Protein AF-A0A349VRC6-F1 (afdb_monomer_lite)

Sequence (317 aa):
GPHLHVIPLGGWACGFLYAAMAGDLYWTLTYAGLMMTLLIICILLIVQNRSAYYESVLTTIGRGFGKMNRAEIPSTDAKSRKIRKSHLLGFRGGEAVLLQRQMTEQKRVVTVFFDRISLAMIAMAVVLGAFLQSMMHKGMYPFIMQILAMAVLCYTMIFTIPMGKFVEELDKPFIYLMPGKAFKKLFYASTAPVVKAFAEGLVCLTIVSLFARLHPAFVPCGAMFYASAALLFYACYLTSMRTLGVSNNRHTHMLLSFALLSAVFIFELSLGAYIGRRLYAVSPSLFPLDFLILAVFNIAVSVIFFHNARSILDYRA

Radius of gyration: 22.03 Å; chains: 1; bounding box: 71×39×61 Å

Foldseek 3Di:
DVVLCVDPLRNLLVQLLVCLVVVPPVSVVVSLVSLVVVLVVVLVVLLPFFDPQQVLLVVVVVVVVVVVVVPPDPCDDPPPPPPDDDPPPPDPDQLLVLLSVLVVVCVVPDVDSADPVLVVLLVVLLVLLQVLLVVVVVVDDLLVSLLVSLVVSLVVLLVVVLVDPLVVVLSDPVLLVTDDQLLSSLVSSLPNVLVSQLVSQLSSVVSSCVSNVHQPLLRNLSSLLRSLSNLLLSLLLLSLCRRPHPPDDSVSSSVSSCVSSSSLVSSLSSVLVSVLVVLVVVPVNRSSCSSNVSSVVSNVNSSSSSVSSSSSSDDDD

Secondary structure (DSSP, 8-state):
-GGGGGSTTHHHHHHHHHHHHHT-HHHHHHHHHHHHHHHHHHHHHHHH----HHHHHHHHHHHHHHHHTTS---------------------STTHHHHHHHHHHHHHH-SSS--HHHHHHHHHHHHHHHHHHHHHHTT--HHHHHHHHHHHHHHHHHHHTTTSHHHHHHTSHHHHHSSS-HHHHHHHHHHHHHHHHHHHHHHHHHHHHHHTT--TTHHHHHHHHHHHHHHHHHHHHHHHHHHH-TTS-HHHHHHHHHHHHHHHHHHHHHHHHHHHHHHHHH-GGGTTHHHHHHHHHHHHHHHHHHHHHGGGS----

pLDDT: mean 76.06, std 14.88, range [33.09, 94.75]

Structure (mmCIF, N/CA/C/O backbone):
data_AF-A0A349VRC6-F1
#
_entry.id   AF-A0A349VRC6-F1
#
loop_
_atom_site.group_PDB
_atom_site.id
_atom_site.type_symbol
_atom_site.label_atom_id
_atom_site.label_alt_id
_atom_site.label_comp_id
_atom_site.label_asym_id
_atom_site.label_entity_id
_atom_site.label_seq_id
_atom_site.pdbx_PDB_ins_code
_atom_site.Cartn_x
_atom_site.Cartn_y
_atom_site.Cartn_z
_atom_site.occupancy
_atom_site.B_iso_or_equiv
_atom_site.auth_seq_id
_atom_site.auth_comp_id
_atom_site.auth_asym_id
_atom_site.auth_atom_id
_atom_site.pdbx_PDB_model_num
ATOM 1 N N . GLY A 1 1 ? 22.544 14.549 -6.655 1.00 42.22 1 GLY A N 1
ATOM 2 C CA . GLY A 1 1 ? 23.584 15.376 -6.010 1.00 42.22 1 GLY A CA 1
ATOM 3 C C . GLY A 1 1 ? 23.971 14.758 -4.677 1.00 42.22 1 GLY A C 1
ATOM 4 O O . GLY A 1 1 ? 23.090 14.178 -4.049 1.00 42.22 1 GLY A O 1
ATOM 5 N N . PRO A 1 2 ? 25.237 14.866 -4.240 1.00 52.09 2 PRO A N 1
ATOM 6 C CA . PRO A 1 2 ? 25.774 14.157 -3.067 1.00 52.09 2 PRO A CA 1
ATOM 7 C C . PRO A 1 2 ? 25.088 14.503 -1.731 1.00 52.09 2 PRO A C 1
ATOM 9 O O . PRO A 1 2 ? 25.184 13.740 -0.777 1.00 52.09 2 PRO A O 1
ATOM 12 N N . HIS A 1 3 ? 24.321 15.596 -1.667 1.00 48.41 3 HIS A N 1
ATOM 13 C CA . HIS A 1 3 ? 23.571 16.001 -0.472 1.00 48.41 3 HIS A CA 1
ATOM 14 C C . HIS A 1 3 ? 22.228 15.276 -0.277 1.00 48.41 3 HIS A C 1
ATOM 16 O O . HIS A 1 3 ? 21.642 15.376 0.798 1.00 48.41 3 HIS A O 1
ATOM 22 N N . LEU A 1 4 ? 21.729 14.528 -1.275 1.00 56.59 4 LEU A N 1
ATOM 23 C CA . LEU A 1 4 ? 20.437 13.841 -1.140 1.00 56.59 4 LEU A CA 1
ATOM 24 C C . LEU A 1 4 ? 20.490 12.694 -0.124 1.00 56.59 4 LEU A C 1
ATOM 26 O O . LEU A 1 4 ? 19.481 12.430 0.512 1.00 56.59 4 LEU A O 1
ATOM 30 N N . HIS A 1 5 ? 21.643 12.044 0.069 1.00 58.25 5 HIS A N 1
ATOM 31 C CA . HIS A 1 5 ? 21.772 10.856 0.930 1.00 58.25 5 HIS A CA 1
ATOM 32 C C . HIS A 1 5 ? 21.630 11.155 2.433 1.00 58.25 5 HIS A C 1
ATOM 34 O O . HIS A 1 5 ? 21.480 10.230 3.227 1.00 58.25 5 HIS A O 1
ATOM 40 N N . VAL A 1 6 ? 21.671 12.432 2.827 1.00 60.72 6 VAL A N 1
ATOM 41 C CA . VAL A 1 6 ? 21.524 12.862 4.228 1.00 60.72 6 VAL A CA 1
ATOM 42 C C . VAL A 1 6 ? 20.048 12.965 4.631 1.00 60.72 6 VAL A C 1
ATOM 44 O O . VAL A 1 6 ? 19.720 12.850 5.809 1.00 60.72 6 VAL A O 1
ATOM 47 N N . ILE A 1 7 ? 19.138 13.136 3.664 1.00 69.31 7 ILE A N 1
ATOM 48 C CA . ILE A 1 7 ? 17.702 13.257 3.931 1.00 69.31 7 ILE A CA 1
ATOM 49 C C . ILE A 1 7 ? 17.136 11.861 4.254 1.00 69.31 7 ILE A C 1
ATOM 51 O O . ILE A 1 7 ? 17.223 10.966 3.405 1.00 69.31 7 ILE A O 1
ATOM 55 N N . PRO A 1 8 ? 16.539 11.642 5.443 1.00 67.75 8 PRO A N 1
ATOM 56 C CA . PRO A 1 8 ? 15.997 10.338 5.814 1.00 67.75 8 PRO A CA 1
ATOM 57 C C . PRO A 1 8 ? 14.857 9.915 4.876 1.00 67.75 8 PRO A C 1
ATOM 59 O O . PRO A 1 8 ? 14.158 10.752 4.302 1.00 67.75 8 PRO A O 1
ATOM 62 N N . LEU A 1 9 ? 14.674 8.597 4.732 1.00 70.44 9 LEU A N 1
ATOM 63 C CA . LEU A 1 9 ? 13.715 7.932 3.834 1.00 70.44 9 LEU A CA 1
ATOM 64 C C . LEU A 1 9 ? 13.969 8.178 2.340 1.00 70.44 9 LEU A C 1
ATOM 66 O O . LEU A 1 9 ? 14.400 7.264 1.647 1.00 70.44 9 LEU A O 1
ATOM 70 N N . GLY A 1 10 ? 13.739 9.389 1.830 1.00 73.25 10 GLY A N 1
ATOM 71 C CA . GLY A 1 10 ? 13.877 9.681 0.396 1.00 73.25 10 GLY A CA 1
ATOM 72 C C . GLY A 1 10 ? 15.326 9.602 -0.092 1.00 73.25 10 GLY A C 1
ATOM 73 O O . GLY A 1 10 ? 15.611 9.016 -1.135 1.00 73.25 10 GLY A O 1
ATOM 74 N N . GLY A 1 11 ? 16.260 10.138 0.693 1.00 77.31 11 GLY A N 1
ATOM 75 C CA . GLY A 1 11 ? 17.688 10.087 0.394 1.00 77.31 11 GLY A CA 1
ATOM 76 C C . GLY A 1 11 ? 18.272 8.686 0.467 1.00 77.31 11 GLY A C 1
ATOM 77 O O . GLY A 1 11 ? 19.067 8.300 -0.388 1.00 77.31 11 GLY A O 1
ATOM 78 N N . TRP A 1 12 ? 17.847 7.915 1.466 1.00 83.62 12 TRP A N 1
ATOM 79 C CA . TRP A 1 12 ? 18.283 6.532 1.656 1.00 83.62 12 TRP A CA 1
ATOM 80 C C . TRP A 1 12 ? 17.681 5.593 0.617 1.00 83.62 12 TRP A C 1
ATOM 82 O O . TRP A 1 12 ? 18.379 4.696 0.165 1.00 83.62 12 TRP A O 1
ATOM 92 N N . ALA A 1 13 ? 16.444 5.828 0.173 1.00 80.12 13 ALA A N 1
ATOM 93 C CA . ALA A 1 13 ? 15.847 5.114 -0.953 1.00 80.12 13 ALA A CA 1
ATOM 94 C C . ALA A 1 13 ? 16.625 5.355 -2.253 1.00 80.12 13 ALA A C 1
ATOM 96 O O . ALA A 1 13 ? 17.021 4.407 -2.928 1.00 80.12 13 ALA A O 1
ATOM 97 N N . CYS A 1 14 ? 16.930 6.617 -2.576 1.00 79.81 14 CYS A N 1
ATOM 98 C CA . CYS A 1 14 ? 17.768 6.949 -3.729 1.00 79.81 14 CYS A CA 1
ATOM 99 C C . CYS A 1 14 ? 19.178 6.344 -3.614 1.00 79.81 14 CYS A C 1
ATOM 101 O O . CYS A 1 14 ? 19.680 5.786 -4.589 1.00 79.81 14 CYS A O 1
ATOM 103 N N . GLY A 1 15 ? 19.796 6.418 -2.430 1.00 81.94 15 GLY A N 1
ATOM 104 C CA . GLY A 1 15 ? 21.107 5.826 -2.154 1.00 81.94 15 GLY A CA 1
ATOM 105 C C . GLY A 1 15 ? 21.105 4.301 -2.279 1.00 81.94 15 GLY A C 1
ATOM 106 O O . GLY A 1 15 ? 22.006 3.739 -2.896 1.00 81.94 15 GLY A O 1
ATOM 107 N N . PHE A 1 16 ? 20.056 3.639 -1.785 1.00 83.94 16 PHE A N 1
ATOM 108 C CA . PHE A 1 16 ? 19.840 2.201 -1.935 1.00 83.94 16 PHE A CA 1
ATOM 109 C C . PHE A 1 16 ? 19.733 1.810 -3.407 1.00 83.94 16 PHE A C 1
ATOM 111 O O . PHE A 1 16 ? 20.439 0.910 -3.849 1.00 83.94 16 PHE A O 1
ATOM 118 N N . LEU A 1 17 ? 18.895 2.504 -4.183 1.00 82.06 17 LEU A N 1
ATOM 119 C CA . LEU A 1 17 ? 18.735 2.222 -5.609 1.00 82.06 17 LEU A CA 1
ATOM 120 C C . LEU A 1 17 ? 20.039 2.445 -6.373 1.00 82.06 17 LEU A C 1
ATOM 122 O O . LEU A 1 17 ? 20.419 1.608 -7.187 1.00 82.06 17 LEU A O 1
ATOM 126 N N . TYR A 1 18 ? 20.752 3.534 -6.085 1.00 83.94 18 TYR A N 1
ATOM 127 C CA . TYR A 1 18 ? 22.030 3.829 -6.722 1.00 83.94 18 TYR A CA 1
ATOM 128 C C . TYR A 1 18 ? 23.092 2.771 -6.393 1.00 83.94 18 TYR A C 1
ATOM 130 O O . TYR A 1 18 ? 23.727 2.243 -7.304 1.00 83.94 18 TYR A O 1
ATOM 138 N N . ALA A 1 19 ? 23.241 2.402 -5.118 1.00 83.06 19 ALA A N 1
ATOM 139 C CA . ALA A 1 19 ? 24.161 1.352 -4.682 1.00 83.06 19 ALA A CA 1
ATOM 140 C C . ALA A 1 19 ? 23.806 -0.012 -5.295 1.00 83.06 19 ALA A C 1
ATOM 142 O O . ALA A 1 19 ? 24.677 -0.725 -5.798 1.00 83.06 19 ALA A O 1
ATOM 143 N N . ALA A 1 20 ? 22.513 -0.332 -5.347 1.00 81.25 20 ALA A N 1
ATOM 144 C CA . ALA A 1 20 ? 22.017 -1.561 -5.942 1.00 81.25 20 ALA A CA 1
ATOM 145 C C . ALA A 1 20 ? 22.240 -1.618 -7.461 1.00 81.25 20 ALA A C 1
ATOM 147 O O . ALA A 1 20 ? 22.494 -2.693 -8.009 1.00 81.25 20 ALA A O 1
ATOM 148 N N . MET A 1 21 ? 22.162 -0.475 -8.151 1.00 80.94 21 MET A N 1
ATOM 149 C CA . MET A 1 21 ? 22.493 -0.358 -9.573 1.00 80.94 21 MET A CA 1
ATOM 150 C C . MET A 1 21 ? 24.001 -0.432 -9.823 1.00 80.94 21 MET A C 1
ATOM 152 O O . MET A 1 21 ? 24.409 -1.042 -10.809 1.00 80.94 21 MET A O 1
ATOM 156 N N . ALA A 1 22 ? 24.813 0.137 -8.929 1.00 84.00 22 ALA A N 1
ATOM 157 C CA . ALA A 1 22 ? 26.272 0.061 -8.973 1.00 84.00 22 ALA A CA 1
ATOM 158 C C . ALA A 1 22 ? 26.813 -1.347 -8.653 1.00 84.00 22 ALA A C 1
ATOM 160 O O . ALA A 1 22 ? 27.974 -1.633 -8.930 1.00 84.00 22 ALA A O 1
ATOM 161 N N . GLY A 1 23 ? 25.981 -2.233 -8.093 1.00 80.50 23 GLY A N 1
ATOM 162 C CA . GLY A 1 23 ? 26.378 -3.585 -7.694 1.00 80.50 23 GLY A CA 1
ATOM 163 C C . GLY A 1 23 ? 27.173 -3.631 -6.387 1.00 80.50 23 GLY A C 1
ATOM 164 O O . GLY A 1 23 ? 27.698 -4.686 -6.036 1.00 80.50 23 GLY A O 1
ATOM 165 N N . ASP A 1 24 ? 27.241 -2.517 -5.656 1.00 85.62 24 ASP A N 1
ATOM 166 C CA . ASP A 1 24 ? 27.946 -2.442 -4.384 1.00 85.62 24 ASP A CA 1
ATOM 167 C C . ASP A 1 24 ? 27.062 -2.997 -3.261 1.00 85.62 24 ASP A C 1
ATOM 169 O O . ASP A 1 24 ? 26.098 -2.372 -2.800 1.00 85.62 24 ASP A O 1
ATOM 173 N N . LEU A 1 25 ? 27.386 -4.218 -2.837 1.00 81.31 25 LEU A N 1
ATOM 174 C CA . LEU A 1 25 ? 26.620 -4.944 -1.831 1.00 81.31 25 LEU A CA 1
ATOM 175 C C . LEU A 1 25 ? 26.731 -4.297 -0.444 1.00 81.31 25 LEU A C 1
ATOM 177 O O . LEU A 1 25 ? 25.765 -4.343 0.317 1.00 81.31 25 LEU A O 1
ATOM 181 N N . TYR A 1 26 ? 27.864 -3.660 -0.136 1.00 83.81 26 TYR A N 1
ATOM 182 C CA . TYR A 1 26 ? 28.088 -3.013 1.153 1.00 83.81 26 TYR A CA 1
ATOM 183 C C . TYR A 1 26 ? 27.139 -1.826 1.321 1.00 83.81 26 TYR A C 1
ATOM 185 O O . TYR A 1 26 ? 26.350 -1.793 2.267 1.00 83.81 26 TYR A O 1
ATOM 193 N N . TRP A 1 27 ? 27.129 -0.896 0.362 1.00 81.50 27 TRP A N 1
ATOM 194 C CA . TRP A 1 27 ? 26.246 0.274 0.430 1.00 81.50 27 TRP A CA 1
ATOM 195 C C . TRP A 1 27 ? 24.765 -0.084 0.282 1.00 81.50 27 TRP A C 1
ATOM 197 O O . TRP A 1 27 ? 23.908 0.529 0.916 1.00 81.50 27 TRP A O 1
ATOM 207 N N . THR A 1 28 ? 24.444 -1.118 -0.497 1.00 82.88 28 THR A N 1
ATOM 208 C CA . THR A 1 28 ? 23.061 -1.607 -0.607 1.00 82.88 28 THR A CA 1
ATOM 209 C C . THR A 1 28 ? 22.542 -2.090 0.751 1.00 82.88 28 THR A C 1
ATOM 211 O O . THR A 1 28 ? 21.432 -1.740 1.159 1.00 82.88 28 THR A O 1
ATOM 214 N N . LEU A 1 29 ? 23.353 -2.858 1.485 1.00 84.62 29 LEU A N 1
ATOM 215 C CA . LEU A 1 29 ? 22.960 -3.405 2.780 1.00 84.62 29 LEU A CA 1
ATOM 216 C C . LEU A 1 29 ? 22.882 -2.324 3.867 1.00 84.62 29 LEU A C 1
ATOM 218 O O . LEU A 1 29 ? 21.983 -2.372 4.705 1.00 84.62 29 LEU A O 1
ATOM 222 N N . THR A 1 30 ? 23.773 -1.328 3.842 1.00 85.62 30 THR A N 1
ATOM 223 C CA . THR A 1 30 ? 23.749 -0.232 4.824 1.00 85.62 30 THR A CA 1
ATOM 224 C C . THR A 1 30 ? 22.508 0.645 4.671 1.00 85.62 30 THR A C 1
ATOM 226 O O . THR A 1 30 ? 21.832 0.902 5.668 1.00 85.62 30 THR A O 1
ATOM 229 N N . TYR A 1 31 ? 22.137 1.046 3.449 1.00 85.00 31 TYR A N 1
ATOM 230 C CA . TYR A 1 31 ? 20.916 1.832 3.227 1.00 85.00 31 TYR A CA 1
ATOM 231 C C . TYR A 1 31 ? 19.640 1.034 3.525 1.00 85.00 31 TYR A C 1
ATOM 233 O O . TYR A 1 31 ? 18.703 1.582 4.110 1.00 85.00 31 TYR A O 1
ATOM 241 N N . ALA A 1 32 ? 19.610 -0.264 3.199 1.00 83.50 32 ALA A N 1
ATOM 242 C CA . ALA A 1 32 ? 18.505 -1.141 3.588 1.00 83.50 32 ALA A CA 1
ATOM 243 C C . ALA A 1 32 ? 18.385 -1.260 5.115 1.00 83.50 32 ALA A C 1
ATOM 245 O O . ALA A 1 32 ? 17.290 -1.130 5.663 1.00 83.50 32 ALA A O 1
ATOM 246 N N . GLY A 1 33 ? 19.513 -1.448 5.806 1.00 85.00 33 GLY A N 1
ATOM 247 C CA . GLY A 1 33 ? 19.583 -1.503 7.263 1.00 85.00 33 GLY A CA 1
ATOM 248 C C . GLY A 1 33 ? 19.096 -0.211 7.918 1.00 85.00 33 GLY A C 1
ATOM 249 O O . GLY A 1 33 ? 18.284 -0.273 8.833 1.00 85.00 33 GLY A O 1
ATOM 250 N N . LEU A 1 34 ? 19.514 0.954 7.414 1.00 85.69 34 LEU A N 1
ATOM 251 C CA . LEU A 1 34 ? 19.069 2.267 7.902 1.00 85.69 34 LEU A CA 1
ATOM 252 C C . LEU A 1 34 ? 17.559 2.487 7.730 1.00 85.69 34 LEU A C 1
ATOM 254 O O . LEU A 1 34 ? 16.895 2.988 8.637 1.00 85.69 34 LEU A O 1
ATOM 258 N N . MET A 1 35 ? 16.990 2.097 6.587 1.00 82.62 35 MET A N 1
ATOM 259 C CA . MET A 1 35 ? 15.541 2.192 6.389 1.00 82.62 35 MET A CA 1
ATOM 260 C C . MET A 1 35 ? 14.779 1.233 7.312 1.00 82.62 35 MET A C 1
ATOM 262 O O . MET A 1 35 ? 13.780 1.628 7.913 1.00 82.62 35 MET A O 1
ATOM 266 N N . MET A 1 36 ? 15.277 0.007 7.494 1.00 82.19 36 MET A N 1
ATOM 267 C CA . MET A 1 36 ? 14.681 -0.967 8.412 1.00 82.19 36 MET A CA 1
ATOM 268 C C . MET A 1 36 ? 14.757 -0.520 9.873 1.00 82.19 36 MET A C 1
ATOM 270 O O . MET A 1 36 ? 13.771 -0.647 10.598 1.00 82.19 36 MET A O 1
ATOM 274 N N . THR A 1 37 ? 15.886 0.031 10.324 1.00 83.94 37 THR A N 1
ATOM 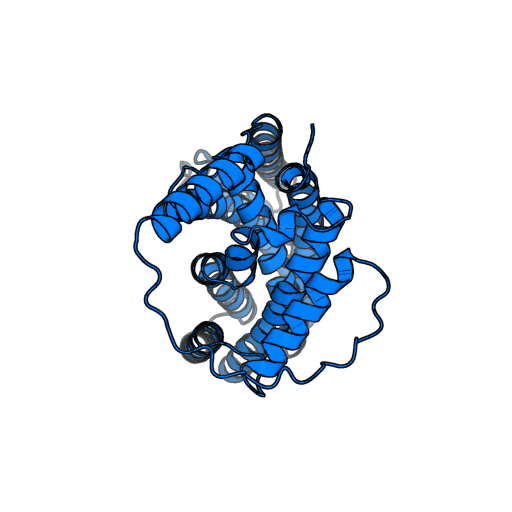275 C CA . THR A 1 37 ? 16.011 0.542 11.696 1.00 83.94 37 THR A CA 1
ATOM 276 C C . THR A 1 37 ? 15.069 1.713 11.934 1.00 83.94 37 THR A C 1
ATOM 278 O O . THR A 1 37 ? 14.409 1.742 12.969 1.00 83.94 37 THR A O 1
ATOM 281 N N . LEU A 1 38 ? 14.921 2.629 10.973 1.00 81.88 38 LEU A N 1
ATOM 282 C CA . LEU A 1 38 ? 13.966 3.732 11.078 1.00 81.88 38 LEU A CA 1
ATOM 283 C C . LEU A 1 38 ? 12.518 3.231 11.141 1.00 81.88 38 LEU A C 1
ATOM 285 O O . LEU A 1 38 ? 11.762 3.689 11.997 1.00 81.88 38 LEU A O 1
ATOM 289 N N . LEU A 1 39 ? 12.143 2.246 10.317 1.00 78.69 39 LEU A N 1
ATOM 290 C CA . LEU A 1 39 ? 10.826 1.604 10.399 1.00 78.69 39 LEU A CA 1
ATOM 291 C C . LEU A 1 39 ? 10.584 0.977 11.779 1.00 78.69 39 LEU A C 1
ATOM 293 O O . LEU A 1 39 ? 9.522 1.178 12.371 1.00 78.69 39 LEU A O 1
ATOM 297 N N . ILE A 1 40 ? 11.576 0.267 12.323 1.00 81.50 40 ILE A N 1
ATOM 298 C CA . ILE A 1 40 ? 11.498 -0.332 13.661 1.00 81.50 40 ILE A CA 1
ATOM 299 C C . ILE A 1 40 ? 11.349 0.755 14.732 1.00 81.50 40 ILE A C 1
ATOM 301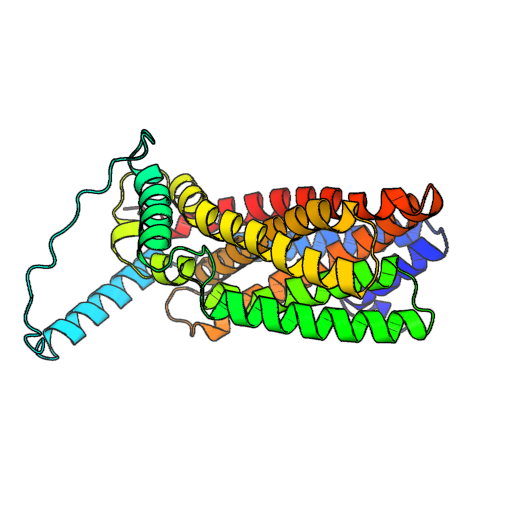 O O . ILE A 1 40 ? 10.494 0.624 15.605 1.00 81.50 40 ILE A O 1
ATOM 305 N N . ILE A 1 41 ? 12.116 1.846 14.657 1.00 81.38 41 ILE A N 1
ATOM 306 C CA . ILE A 1 41 ? 12.011 2.977 15.590 1.00 81.38 41 ILE A CA 1
ATOM 307 C C . ILE A 1 41 ? 10.608 3.590 15.534 1.00 81.38 41 ILE A C 1
ATOM 309 O O . ILE A 1 41 ? 9.998 3.794 16.583 1.00 81.38 41 ILE A O 1
ATOM 313 N N . CYS A 1 42 ? 10.051 3.823 14.340 1.00 72.94 42 CYS A N 1
ATOM 314 C CA . CYS A 1 42 ? 8.683 4.322 14.191 1.00 72.94 42 CYS A CA 1
ATOM 315 C C . CYS A 1 42 ? 7.663 3.389 14.858 1.00 72.94 42 CYS A C 1
ATOM 317 O O . CYS A 1 42 ? 6.799 3.856 15.602 1.00 72.94 42 CYS A O 1
ATOM 319 N N . ILE A 1 43 ? 7.783 2.074 14.649 1.00 72.75 43 ILE A N 1
ATOM 320 C CA . ILE A 1 43 ? 6.911 1.080 15.290 1.00 72.75 43 ILE A CA 1
ATOM 321 C C . ILE A 1 43 ? 7.083 1.112 16.816 1.00 72.75 43 ILE A C 1
ATOM 323 O O . ILE A 1 43 ? 6.090 1.116 17.541 1.00 72.75 43 ILE A O 1
ATOM 327 N N . LEU A 1 44 ? 8.312 1.179 17.329 1.00 74.75 44 LEU A N 1
ATOM 328 C CA . LEU A 1 44 ? 8.579 1.210 18.770 1.00 74.75 44 LEU A CA 1
ATOM 329 C C . LEU A 1 44 ? 8.016 2.469 19.443 1.00 74.75 44 LEU A C 1
ATOM 331 O O . LEU A 1 44 ? 7.372 2.356 20.487 1.00 74.75 44 LEU A O 1
ATOM 335 N N . LEU A 1 45 ? 8.190 3.645 18.833 1.00 69.88 45 LEU A N 1
ATOM 336 C CA . LEU A 1 45 ? 7.636 4.908 19.337 1.00 69.88 45 LEU A CA 1
ATOM 337 C C . LEU A 1 45 ? 6.106 4.856 19.430 1.00 69.88 45 LEU A C 1
ATOM 339 O O . LEU A 1 45 ? 5.513 5.323 20.401 1.00 69.88 45 LEU A O 1
ATOM 343 N N . ILE A 1 46 ? 5.463 4.228 18.447 1.00 66.88 46 ILE A N 1
ATOM 344 C CA . ILE A 1 46 ? 4.018 3.989 18.444 1.00 66.88 46 ILE A CA 1
ATOM 345 C C . ILE A 1 46 ? 3.605 3.038 19.571 1.00 66.88 46 ILE A C 1
ATOM 347 O O . ILE A 1 46 ? 2.605 3.277 20.244 1.00 66.88 46 ILE A O 1
ATOM 351 N N . VAL A 1 47 ? 4.344 1.943 19.770 1.00 66.88 47 VAL A N 1
ATOM 352 C CA . VAL A 1 47 ? 4.019 0.923 20.780 1.00 66.88 47 VAL A CA 1
ATOM 353 C C . VAL A 1 47 ? 4.098 1.492 22.194 1.00 66.88 47 VAL A C 1
ATOM 355 O O . VAL A 1 47 ? 3.245 1.169 23.031 1.00 66.88 47 VAL A O 1
ATOM 358 N N . GLN A 1 48 ? 5.096 2.340 22.452 1.00 66.50 48 GLN A N 1
ATOM 359 C CA . GLN A 1 48 ? 5.280 3.011 23.738 1.00 66.50 48 GLN A CA 1
ATOM 360 C C . GLN A 1 48 ? 4.154 4.007 24.032 1.00 66.50 48 GLN A C 1
ATOM 362 O O . GLN A 1 48 ? 3.765 4.165 25.190 1.00 66.50 48 GLN A O 1
ATOM 367 N N . ASN A 1 49 ? 3.567 4.617 22.999 1.00 64.06 49 ASN A N 1
ATOM 368 C CA . ASN A 1 49 ? 2.481 5.568 23.170 1.00 64.06 49 ASN A CA 1
ATOM 369 C C . ASN A 1 49 ? 1.144 4.841 23.424 1.00 64.06 49 ASN A C 1
ATOM 371 O O . ASN A 1 49 ? 0.589 4.139 22.568 1.00 64.06 49 ASN A O 1
ATOM 375 N N . ARG A 1 50 ? 0.618 4.979 24.643 1.00 58.34 50 ARG A N 1
ATOM 376 C CA . ARG A 1 50 ? -0.679 4.425 25.053 1.00 58.34 50 ARG A CA 1
ATOM 377 C C . ARG A 1 50 ? -1.653 5.567 25.309 1.00 58.34 50 ARG A C 1
ATOM 379 O O . ARG A 1 50 ? -1.763 6.026 26.440 1.00 58.34 50 ARG A O 1
ATOM 386 N N . SER A 1 51 ? -2.377 6.016 24.282 1.00 58.03 51 SER A N 1
ATOM 387 C CA . SER A 1 51 ? -3.528 6.887 24.535 1.00 58.03 51 SER A CA 1
ATOM 388 C C . SER A 1 51 ? -4.717 6.047 25.014 1.00 58.03 51 SER A C 1
ATOM 390 O O . SER A 1 51 ? -4.922 4.915 24.558 1.00 58.03 51 SER A O 1
ATOM 392 N N . ALA A 1 52 ? -5.507 6.595 25.938 1.00 57.94 52 ALA A N 1
ATOM 393 C CA . ALA A 1 52 ? -6.748 5.999 26.430 1.00 57.94 52 ALA A CA 1
ATOM 394 C C . ALA A 1 52 ? -7.877 6.159 25.390 1.00 57.94 52 ALA A C 1
ATOM 396 O O . ALA A 1 52 ? -8.895 6.807 25.637 1.00 57.94 52 ALA A O 1
ATOM 397 N N . TYR A 1 53 ? -7.673 5.589 24.197 1.00 61.41 53 TYR A N 1
ATOM 398 C CA . TYR A 1 53 ? -8.575 5.730 23.053 1.00 61.41 53 TYR A CA 1
ATOM 399 C C . TYR A 1 53 ? -10.007 5.302 23.403 1.00 61.41 53 TYR A C 1
ATOM 401 O O . TYR A 1 53 ? -10.942 6.067 23.188 1.00 61.41 53 TYR A O 1
ATOM 409 N N . TYR A 1 54 ? -10.169 4.136 24.031 1.00 60.72 54 TYR A N 1
ATOM 410 C CA . TYR A 1 54 ? -11.470 3.578 24.410 1.00 60.72 54 TYR A CA 1
ATOM 411 C C . TYR A 1 54 ? -12.318 4.540 25.266 1.00 60.72 54 TYR A C 1
ATOM 413 O O . TYR A 1 54 ? -13.459 4.847 24.919 1.00 60.72 54 TYR A O 1
ATOM 421 N N . GLU A 1 55 ? -11.736 5.093 26.332 1.00 62.47 55 GLU A N 1
ATOM 422 C CA . GLU A 1 55 ? -12.407 6.057 27.219 1.00 62.47 55 GLU A CA 1
ATOM 423 C C . GLU A 1 55 ? -12.757 7.360 26.493 1.00 62.47 55 GLU A C 1
ATOM 425 O O . GLU A 1 55 ? -13.833 7.941 26.670 1.00 62.47 55 GLU A O 1
ATOM 430 N N . SER A 1 56 ? -11.879 7.811 25.597 1.00 60.84 56 SER A N 1
ATOM 431 C CA . SER A 1 56 ? -12.163 8.988 24.777 1.00 60.84 56 SER A CA 1
ATOM 432 C C . SER A 1 56 ? -13.292 8.749 23.759 1.00 60.84 56 SER A C 1
ATOM 434 O O . SER A 1 56 ? -14.069 9.672 23.499 1.00 60.84 56 SER A O 1
ATOM 436 N N . VAL A 1 57 ? -13.463 7.519 23.246 1.00 62.38 57 VAL A N 1
ATOM 437 C CA . VAL A 1 57 ? -14.594 7.161 22.368 1.00 62.38 57 VAL A CA 1
ATOM 438 C C . VAL A 1 57 ? -15.882 7.206 23.180 1.00 62.38 57 VAL A C 1
ATOM 440 O O . VAL A 1 57 ? -16.821 7.904 22.802 1.00 62.38 57 VAL A O 1
ATOM 443 N N . LEU A 1 58 ? -15.925 6.513 24.321 1.00 64.69 58 LEU A N 1
ATOM 444 C CA . LEU A 1 58 ? -17.129 6.429 25.148 1.00 64.69 58 LEU A CA 1
ATOM 445 C C . LEU A 1 58 ? -17.582 7.794 25.669 1.00 64.69 58 LEU A C 1
ATOM 447 O O . LEU A 1 58 ? -18.772 8.099 25.628 1.00 64.69 58 LEU A O 1
ATOM 451 N N . THR A 1 59 ? -16.654 8.647 26.103 1.00 64.56 59 THR A N 1
ATOM 452 C CA . THR A 1 59 ? -16.987 10.009 26.552 1.00 64.56 59 THR A CA 1
ATOM 453 C C . THR A 1 59 ? -17.485 10.890 25.407 1.00 64.56 59 THR A C 1
ATOM 455 O O . THR A 1 59 ? -18.426 11.663 25.595 1.00 64.56 59 THR A O 1
ATOM 458 N N . THR A 1 60 ? -16.912 10.770 24.206 1.00 62.28 60 THR A N 1
ATOM 459 C CA . THR A 1 60 ? -17.365 11.516 23.018 1.00 62.28 60 THR A CA 1
ATOM 460 C C . THR A 1 60 ? -18.750 11.059 22.575 1.00 62.28 60 THR A C 1
ATOM 462 O O . THR A 1 60 ? -19.632 11.890 22.354 1.00 62.28 60 THR A O 1
ATOM 465 N N . ILE A 1 61 ? -18.972 9.746 22.532 1.00 60.53 61 ILE A N 1
ATOM 466 C CA . ILE A 1 61 ? -20.268 9.140 22.230 1.00 60.53 61 ILE A CA 1
ATOM 467 C C . ILE A 1 61 ? -21.306 9.546 23.285 1.00 60.53 61 ILE A C 1
ATOM 469 O O . ILE A 1 61 ? -22.382 10.018 22.925 1.00 60.53 61 ILE A O 1
ATOM 473 N N . GLY A 1 62 ? -20.983 9.446 24.578 1.00 61.22 62 GLY A N 1
ATOM 474 C CA . GLY A 1 62 ? -21.865 9.852 25.676 1.00 61.22 62 GLY A CA 1
ATOM 475 C C . GLY A 1 62 ? -22.251 11.334 25.610 1.00 61.22 62 GLY A C 1
ATOM 476 O O . GLY A 1 62 ? -23.422 11.681 25.768 1.00 61.22 62 GLY A O 1
ATOM 477 N N . ARG A 1 63 ? -21.301 12.219 25.276 1.00 60.78 63 ARG A N 1
ATOM 478 C CA . ARG A 1 63 ? -21.579 13.644 25.015 1.00 60.78 63 ARG A CA 1
ATOM 479 C C . ARG A 1 63 ? -22.440 13.849 23.766 1.00 60.78 63 ARG A C 1
ATOM 481 O O . ARG A 1 63 ? -23.289 14.737 23.766 1.00 60.78 63 ARG A O 1
ATOM 488 N N . GLY A 1 64 ? -22.240 13.048 22.719 1.00 58.94 64 GLY A N 1
ATOM 489 C CA . GLY A 1 64 ? -23.042 13.059 21.494 1.00 58.94 64 GLY A CA 1
ATOM 490 C C . GLY A 1 64 ? -24.500 12.680 21.750 1.00 58.94 64 GLY A C 1
ATOM 491 O O . GLY A 1 64 ? -25.393 13.443 21.391 1.00 58.94 64 GLY A O 1
ATOM 492 N N . PHE A 1 65 ? -24.747 11.579 22.466 1.00 58.12 65 PHE A N 1
ATOM 493 C CA . PHE A 1 65 ? -26.090 11.199 22.919 1.00 58.12 65 PHE A CA 1
ATOM 494 C C . PHE A 1 65 ? -26.708 12.259 23.836 1.00 58.12 65 PHE A C 1
ATOM 496 O O . PHE A 1 65 ? -27.879 12.585 23.683 1.00 58.12 65 PHE A O 1
ATOM 503 N N . GLY A 1 66 ? -25.928 12.871 24.733 1.00 57.31 66 GLY A N 1
ATOM 504 C CA . GLY A 1 66 ? -26.402 13.981 25.566 1.00 57.31 66 GLY A CA 1
ATOM 505 C C . GLY A 1 66 ? -26.834 15.215 24.761 1.00 57.31 66 GLY A C 1
ATOM 506 O O . GLY A 1 66 ? -27.786 15.891 25.142 1.00 57.31 66 GLY A O 1
ATOM 507 N N . LYS A 1 67 ? -26.177 15.496 23.627 1.00 57.38 67 LYS A N 1
ATOM 508 C CA . LYS A 1 67 ? -26.572 16.565 22.693 1.00 57.38 67 LYS A CA 1
ATOM 509 C C . LYS A 1 67 ? -27.774 16.172 21.832 1.00 57.38 67 LYS A C 1
ATOM 511 O O . LYS A 1 67 ? -28.637 17.011 21.616 1.00 57.38 67 LYS A O 1
ATOM 516 N N . MET A 1 68 ? -27.863 14.916 21.395 1.00 52.47 68 MET A N 1
ATOM 517 C CA . MET A 1 68 ? -28.972 14.396 20.579 1.00 52.47 68 MET A CA 1
ATOM 518 C C . MET A 1 68 ? -30.255 14.153 21.386 1.00 52.47 68 MET A C 1
ATOM 520 O O . MET A 1 68 ? -31.337 14.181 20.825 1.00 52.47 68 MET A O 1
ATOM 524 N N . ASN A 1 69 ? -30.145 13.958 22.702 1.00 54.44 69 ASN A N 1
ATOM 525 C CA . ASN A 1 69 ? -31.286 13.948 23.618 1.00 54.44 69 ASN A CA 1
ATOM 526 C C . ASN A 1 69 ? -31.731 15.369 24.014 1.00 54.44 69 ASN A C 1
ATOM 528 O O . ASN A 1 69 ? -32.845 15.539 24.495 1.00 54.44 69 ASN A O 1
ATOM 532 N N . ARG A 1 70 ? -30.863 16.384 23.854 1.00 50.47 70 ARG A N 1
ATOM 533 C CA . ARG A 1 70 ? -31.174 17.806 24.118 1.00 50.47 70 ARG A CA 1
ATOM 534 C C . ARG A 1 70 ? -31.672 18.558 22.886 1.00 50.47 70 ARG A C 1
ATOM 536 O O . ARG A 1 70 ? -32.428 19.508 23.034 1.00 50.47 70 ARG A O 1
ATOM 543 N N . ALA A 1 71 ? -31.234 18.164 21.695 1.00 53.00 71 ALA A N 1
ATOM 544 C CA . ALA A 1 71 ? -31.868 18.549 20.445 1.00 53.00 71 ALA A CA 1
ATOM 545 C C . ALA A 1 71 ? -33.053 17.602 20.252 1.00 53.00 71 ALA A C 1
ATOM 547 O O . ALA A 1 71 ? -32.840 16.441 19.922 1.00 53.00 71 ALA A O 1
ATOM 548 N N . GLU A 1 72 ? -34.267 18.064 20.554 1.00 48.34 72 GLU A N 1
ATOM 549 C CA . GLU A 1 72 ? -35.507 17.300 20.390 1.00 48.34 72 GLU A CA 1
ATOM 550 C C . GLU A 1 72 ? -35.465 16.452 19.117 1.00 48.34 72 GLU A C 1
ATOM 552 O O . GLU A 1 72 ? -35.229 16.963 18.022 1.00 48.34 72 GLU A O 1
ATOM 557 N N . ILE A 1 73 ? -35.653 15.142 19.275 1.00 51.25 73 ILE A N 1
ATOM 558 C CA . ILE A 1 73 ? -35.750 14.194 18.168 1.00 51.25 73 ILE A CA 1
ATOM 559 C C . ILE A 1 73 ? -36.907 14.683 17.288 1.00 51.25 73 ILE A C 1
ATOM 561 O O . ILE A 1 73 ? -38.053 14.596 17.737 1.00 51.25 73 ILE A O 1
ATOM 565 N N . PRO A 1 74 ? -36.679 15.172 16.052 1.00 40.25 74 PRO A N 1
ATOM 566 C CA . PRO A 1 74 ? -37.795 15.402 15.159 1.00 40.25 74 PRO A CA 1
ATOM 567 C C . PRO A 1 74 ? -38.366 14.017 14.878 1.00 40.25 74 PRO A C 1
ATOM 569 O O . PRO A 1 74 ? -37.664 13.141 14.360 1.00 40.25 74 PRO A O 1
ATOM 572 N N . SER A 1 75 ? -39.609 13.797 15.308 1.00 43.75 75 SER A N 1
ATOM 573 C CA . SER A 1 75 ? -40.365 12.562 15.128 1.00 43.75 75 SER A CA 1
ATOM 574 C C . SER A 1 75 ? -40.484 12.266 13.639 1.00 43.75 75 SER A C 1
ATOM 576 O O . SER A 1 75 ? -41.445 12.642 12.975 1.00 43.75 75 SER A O 1
ATOM 578 N N . THR A 1 76 ? -39.457 11.627 13.090 1.00 42.00 76 THR A N 1
ATOM 579 C CA . THR A 1 76 ? -39.472 11.150 11.720 1.00 42.00 76 THR A CA 1
ATOM 580 C C . THR A 1 76 ? -40.223 9.839 11.771 1.00 42.00 76 THR A C 1
ATOM 582 O O . THR A 1 76 ? -39.722 8.863 12.332 1.00 42.00 76 THR A O 1
ATOM 585 N N . ASP A 1 77 ? -41.444 9.864 11.243 1.00 37.25 77 ASP A N 1
ATOM 586 C CA . ASP A 1 77 ? -42.331 8.725 11.053 1.00 37.25 77 ASP A CA 1
ATOM 587 C C . ASP A 1 77 ? -41.555 7.425 10.841 1.00 37.25 77 ASP A C 1
ATOM 589 O O . ASP A 1 77 ? -40.989 7.158 9.773 1.00 37.25 77 ASP A O 1
ATOM 593 N N . ALA A 1 78 ? -41.559 6.587 11.876 1.00 41.56 78 ALA A N 1
ATOM 594 C CA . ALA A 1 78 ? -41.090 5.220 11.812 1.00 41.56 78 ALA A CA 1
ATOM 595 C C . ALA A 1 78 ? -42.086 4.404 10.977 1.00 41.56 78 ALA A C 1
ATOM 597 O O . ALA A 1 78 ? -42.823 3.563 11.491 1.00 41.56 78 ALA A O 1
ATOM 598 N N . LYS A 1 79 ? -42.116 4.634 9.656 1.00 36.44 79 LYS A N 1
ATOM 599 C CA . LYS A 1 79 ? -42.720 3.686 8.719 1.00 36.44 79 LYS A CA 1
ATOM 600 C C . LYS A 1 79 ? -42.043 2.348 8.974 1.00 36.44 79 LYS A C 1
ATOM 602 O O . LYS A 1 79 ? -40.831 2.224 8.782 1.00 36.44 79 LYS A O 1
ATOM 607 N N . SER A 1 80 ? -42.822 1.372 9.438 1.00 39.47 80 SER A N 1
ATOM 608 C CA . SER A 1 80 ? -42.366 0.026 9.767 1.00 39.47 80 SER A CA 1
ATOM 609 C C . SER A 1 80 ? -41.758 -0.621 8.522 1.00 39.47 80 SER A C 1
ATOM 611 O O . SER A 1 80 ? -42.406 -1.236 7.674 1.00 39.47 80 SER A O 1
ATOM 613 N N . ARG A 1 81 ? -40.454 -0.414 8.350 1.00 42.03 81 ARG A N 1
ATOM 614 C CA . ARG A 1 81 ? -39.712 -0.956 7.223 1.00 42.03 81 ARG A CA 1
ATOM 615 C C . ARG A 1 81 ? -39.665 -2.456 7.452 1.00 42.03 81 ARG A C 1
ATOM 617 O O . ARG A 1 81 ? -38.975 -2.904 8.360 1.00 42.03 81 ARG A O 1
ATOM 624 N N . LYS A 1 82 ? -40.434 -3.221 6.670 1.00 33.09 82 LYS A N 1
ATOM 625 C CA . LYS A 1 82 ? -40.479 -4.690 6.720 1.00 33.09 82 LYS A CA 1
ATOM 626 C C . LYS A 1 82 ? -39.043 -5.225 6.721 1.00 33.09 82 LYS A C 1
ATOM 628 O O . LYS A 1 82 ? -38.367 -5.233 5.691 1.00 33.09 82 LYS A O 1
ATOM 633 N N . ILE A 1 83 ? -38.557 -5.629 7.894 1.00 44.03 83 ILE A N 1
ATOM 634 C CA . ILE A 1 83 ? -37.208 -6.162 8.055 1.00 44.03 83 ILE A CA 1
ATOM 635 C C . ILE A 1 83 ? -37.238 -7.557 7.442 1.00 44.03 83 ILE A C 1
ATOM 637 O O . ILE A 1 83 ? -37.674 -8.524 8.063 1.00 44.03 83 ILE A O 1
ATOM 641 N N . ARG A 1 84 ? -36.815 -7.665 6.180 1.00 43.19 84 ARG A N 1
ATOM 642 C CA . ARG A 1 84 ? -36.644 -8.963 5.529 1.00 43.19 84 ARG A CA 1
ATOM 643 C C . ARG A 1 84 ? -35.552 -9.707 6.298 1.00 43.19 84 ARG A C 1
ATOM 645 O O . ARG A 1 84 ? -34.401 -9.260 6.309 1.00 43.19 84 ARG A O 1
ATOM 652 N N . LYS A 1 85 ? -35.920 -10.798 6.978 1.00 43.22 85 LYS A N 1
ATOM 653 C CA . LYS A 1 85 ? -34.976 -11.679 7.679 1.00 43.22 85 LYS A CA 1
ATOM 654 C C . LYS A 1 85 ? -33.944 -12.151 6.653 1.00 43.22 85 LYS A C 1
ATOM 656 O O . LYS A 1 85 ? -34.287 -12.859 5.711 1.00 43.22 85 LYS A O 1
ATOM 661 N N . SER A 1 86 ? -32.704 -11.681 6.767 1.00 44.16 86 SER A N 1
ATOM 662 C CA . SER A 1 86 ? -31.608 -12.214 5.962 1.00 44.16 86 SER A CA 1
ATOM 663 C C . SER A 1 86 ? -31.241 -13.575 6.528 1.00 44.16 86 SER A C 1
ATOM 665 O O . SER A 1 86 ? -31.035 -13.691 7.736 1.00 44.16 86 SER A O 1
ATOM 667 N N . HIS A 1 87 ? -31.162 -14.586 5.666 1.00 42.50 87 HIS A N 1
ATOM 668 C CA . HIS A 1 87 ? -30.654 -15.895 6.051 1.00 42.50 87 HIS A CA 1
ATOM 669 C C . HIS A 1 87 ? -29.261 -15.728 6.664 1.00 42.50 87 HIS A C 1
ATOM 671 O O . HIS A 1 87 ? -28.416 -15.029 6.094 1.00 42.50 87 HIS A O 1
ATOM 677 N N . LEU A 1 88 ? -29.039 -16.327 7.836 1.00 45.94 88 LEU A N 1
ATOM 678 C CA . LEU A 1 88 ? -27.714 -16.350 8.429 1.00 45.94 88 LEU A CA 1
ATOM 679 C C . LEU A 1 88 ? -26.805 -17.184 7.516 1.00 45.94 88 LEU A C 1
ATOM 681 O O . LEU A 1 88 ? -26.985 -18.394 7.412 1.00 45.94 88 LEU A O 1
ATOM 685 N N . LEU A 1 89 ? -25.874 -16.537 6.809 1.00 47.22 89 LEU A N 1
ATOM 686 C CA . LEU A 1 89 ? -24.743 -17.230 6.187 1.00 47.22 89 LEU A CA 1
ATOM 687 C C . LEU A 1 89 ? -23.986 -17.861 7.352 1.00 47.22 89 LEU A C 1
ATOM 689 O O . LEU A 1 89 ? -23.535 -17.112 8.206 1.00 47.22 89 LEU A O 1
ATOM 693 N N . GLY A 1 90 ? -23.959 -19.193 7.429 1.00 42.84 90 GLY A N 1
ATOM 694 C CA . GLY A 1 90 ? -23.625 -20.016 8.602 1.00 42.84 90 GLY A CA 1
ATOM 695 C C . GLY A 1 90 ? -22.228 -19.858 9.219 1.00 42.84 90 GLY A C 1
ATOM 696 O O . GLY A 1 90 ? -21.557 -20.852 9.484 1.00 42.84 90 GLY A O 1
ATOM 697 N N . PHE A 1 91 ? -21.786 -18.634 9.488 1.00 46.31 91 PHE A N 1
ATOM 698 C CA . PHE A 1 91 ? -20.592 -18.329 10.250 1.00 46.31 91 PHE A CA 1
ATOM 699 C C . PHE A 1 91 ? -20.881 -18.510 11.743 1.00 46.31 91 PHE A C 1
ATOM 701 O O . PHE A 1 91 ? -21.764 -17.878 12.322 1.00 46.31 91 PHE A O 1
ATOM 708 N N . ARG A 1 92 ? -20.134 -19.419 12.374 1.00 44.41 92 ARG A N 1
ATOM 709 C CA . ARG A 1 92 ? -20.241 -19.733 13.802 1.00 44.41 92 ARG A CA 1
ATOM 710 C C . ARG A 1 92 ? -19.335 -18.793 14.606 1.00 44.41 92 ARG A C 1
ATOM 712 O O . ARG A 1 92 ? -18.118 -18.865 14.479 1.00 44.41 92 ARG A O 1
ATOM 719 N N . GLY A 1 93 ? -19.926 -17.942 15.448 1.00 51.81 93 GLY A N 1
ATOM 720 C CA . GLY A 1 93 ? -19.218 -17.084 16.411 1.00 51.81 93 GLY A CA 1
ATOM 721 C C . GLY A 1 93 ? -19.707 -15.632 16.404 1.00 51.81 93 GLY A C 1
ATOM 722 O O . GLY A 1 93 ? -19.938 -15.065 15.340 1.00 51.81 93 GLY A O 1
ATOM 723 N N . GLY A 1 94 ? -19.849 -15.018 17.587 1.00 58.66 94 GLY A N 1
ATOM 724 C CA . GLY A 1 94 ? -20.402 -13.661 17.743 1.00 58.66 94 GLY A CA 1
ATOM 725 C C . GLY A 1 94 ? -19.665 -12.576 16.945 1.00 58.66 94 GLY A C 1
ATOM 726 O O . GLY A 1 94 ? -20.296 -11.649 16.456 1.00 58.66 94 GLY A O 1
ATOM 727 N N . GLU A 1 95 ? -18.357 -12.737 16.733 1.00 58.28 95 GLU A N 1
ATOM 728 C CA . GLU A 1 95 ? -17.492 -11.792 16.006 1.00 58.28 95 GLU A CA 1
ATOM 729 C C . GLU A 1 95 ? -17.675 -11.854 14.477 1.00 58.28 95 GLU A C 1
ATOM 731 O O . GLU A 1 95 ? -17.562 -10.838 13.792 1.00 58.28 95 GLU A O 1
ATOM 736 N N . ALA A 1 96 ? -18.011 -13.029 13.930 1.00 58.09 96 ALA A N 1
ATOM 737 C CA . ALA A 1 96 ? -18.229 -13.216 12.493 1.00 58.09 96 ALA A CA 1
ATOM 738 C C . ALA A 1 96 ? -19.546 -12.577 12.008 1.00 58.09 96 ALA A C 1
ATOM 740 O O . ALA A 1 96 ? -19.745 -12.368 10.809 1.00 58.09 96 ALA A O 1
ATOM 741 N N . VAL A 1 97 ? -20.420 -12.198 12.949 1.00 65.44 97 VAL A N 1
ATOM 742 C CA . VAL A 1 97 ? -21.647 -11.439 12.683 1.00 65.44 97 VAL A CA 1
ATOM 743 C C . VAL A 1 97 ? -21.331 -10.058 12.102 1.00 65.44 97 VAL A C 1
ATOM 745 O O . VAL A 1 97 ? -22.109 -9.580 11.279 1.00 65.44 97 VAL A O 1
ATOM 748 N N . LEU A 1 98 ? -20.194 -9.433 12.452 1.00 67.50 98 LEU A N 1
ATOM 749 C CA . LEU A 1 98 ? -19.768 -8.155 11.853 1.00 67.50 98 LEU A CA 1
ATOM 750 C C . LEU A 1 98 ? -19.541 -8.306 10.353 1.00 67.50 98 LEU A C 1
ATOM 752 O O . LEU A 1 98 ? -20.172 -7.615 9.557 1.00 67.50 98 LEU A O 1
ATOM 756 N N . LEU A 1 99 ? -18.717 -9.280 9.968 1.00 63.25 99 LEU A N 1
ATOM 757 C CA . LEU A 1 99 ? -18.433 -9.580 8.567 1.00 63.25 99 LEU A CA 1
ATOM 758 C C . LEU A 1 99 ? -19.719 -9.909 7.808 1.00 63.25 99 LEU A C 1
ATOM 760 O O . LEU A 1 99 ? -19.969 -9.400 6.715 1.00 63.25 99 LEU A O 1
ATOM 764 N N . GLN A 1 100 ? -20.577 -10.729 8.408 1.00 63.59 100 GLN A N 1
ATOM 765 C CA . GLN A 1 100 ? -21.830 -11.120 7.787 1.00 63.59 100 GLN A CA 1
ATOM 766 C C . GLN A 1 100 ? -22.784 -9.933 7.610 1.00 63.59 100 GLN A C 1
ATOM 768 O O . GLN A 1 100 ? -23.443 -9.808 6.571 1.00 63.59 100 GLN A O 1
ATOM 773 N N . ARG A 1 101 ? -22.850 -9.044 8.604 1.00 74.25 101 ARG A N 1
ATOM 774 C CA . ARG A 1 101 ? -23.616 -7.803 8.541 1.00 74.25 101 ARG A CA 1
ATOM 775 C C . ARG A 1 101 ? -23.078 -6.905 7.436 1.00 74.25 101 ARG A C 1
ATOM 777 O O . ARG A 1 101 ? -23.866 -6.513 6.583 1.00 74.25 101 ARG A O 1
ATOM 784 N N . GLN A 1 102 ? -21.772 -6.651 7.396 1.00 69.50 102 GLN A N 1
ATOM 785 C CA . GLN A 1 102 ? -21.130 -5.831 6.366 1.00 69.50 102 GLN A CA 1
ATOM 786 C C . GLN A 1 102 ? -21.410 -6.377 4.958 1.00 69.50 102 GLN A C 1
ATOM 788 O O . GLN A 1 102 ? -21.846 -5.631 4.082 1.00 69.50 102 GLN A O 1
ATOM 793 N N . MET A 1 103 ? -21.256 -7.688 4.740 1.00 66.75 103 MET A N 1
ATOM 794 C CA . MET A 1 103 ? -21.562 -8.319 3.450 1.00 66.75 103 MET A CA 1
ATOM 795 C C . MET A 1 103 ? -23.054 -8.235 3.093 1.00 66.75 103 MET A C 1
ATOM 797 O O . MET A 1 103 ? -23.412 -8.047 1.930 1.00 66.75 103 MET A O 1
ATOM 801 N N . THR A 1 104 ? -23.949 -8.359 4.076 1.00 65.69 104 THR A N 1
ATOM 802 C CA . THR A 1 104 ? -25.401 -8.258 3.855 1.00 65.69 104 THR A CA 1
ATOM 803 C C . THR A 1 104 ? -25.833 -6.816 3.580 1.00 65.69 104 THR A C 1
ATOM 805 O O . THR A 1 104 ? -26.685 -6.585 2.725 1.00 65.69 104 THR A O 1
ATOM 808 N N . GLU A 1 105 ? -25.245 -5.839 4.271 1.00 68.19 105 GLU A N 1
ATOM 809 C CA . GLU A 1 105 ? -25.467 -4.412 4.033 1.00 68.19 105 GLU A CA 1
ATOM 810 C C . GLU A 1 105 ? -24.947 -4.001 2.652 1.00 68.19 105 GLU A C 1
ATOM 812 O O . GLU A 1 105 ? -25.651 -3.299 1.930 1.00 68.19 105 GLU A O 1
ATOM 817 N N . GLN A 1 106 ? -23.787 -4.512 2.225 1.00 59.56 106 GLN A N 1
ATOM 818 C CA . GLN A 1 106 ? -23.289 -4.305 0.862 1.00 59.56 106 GLN A CA 1
ATOM 819 C C . GLN A 1 106 ? -24.262 -4.850 -0.194 1.00 59.56 106 GLN A C 1
ATOM 821 O O . GLN A 1 106 ? -24.593 -4.131 -1.133 1.00 59.56 106 GLN A O 1
ATOM 826 N N . LYS A 1 107 ? -24.817 -6.054 0.007 1.00 61.53 107 LYS A N 1
ATOM 827 C CA . LYS A 1 107 ? -25.832 -6.640 -0.893 1.00 61.53 107 LYS A CA 1
ATOM 828 C C . LYS A 1 107 ? -27.160 -5.873 -0.929 1.00 61.53 107 LYS A C 1
ATOM 830 O O . LYS A 1 107 ? -27.909 -6.007 -1.891 1.00 61.53 107 LYS A O 1
ATOM 835 N N . ARG A 1 108 ? -27.497 -5.120 0.126 1.00 59.44 108 ARG A N 1
ATOM 836 C CA . ARG A 1 108 ? -28.756 -4.354 0.220 1.00 59.44 108 ARG A CA 1
ATOM 837 C C . ARG A 1 108 ? -28.687 -2.984 -0.448 1.00 59.44 108 ARG A C 1
ATOM 839 O O . ARG A 1 108 ? -29.743 -2.422 -0.719 1.00 59.44 108 ARG A O 1
ATOM 846 N N . VAL A 1 109 ? -27.489 -2.441 -0.666 1.00 54.03 109 VAL A N 1
ATOM 847 C CA . VAL A 1 109 ? -27.318 -1.072 -1.166 1.00 54.03 109 VAL A CA 1
ATOM 848 C C . VAL A 1 109 ? -27.310 -1.016 -2.699 1.00 54.03 109 VAL A C 1
ATOM 850 O O . VAL A 1 109 ? -27.964 -0.123 -3.220 1.00 54.03 109 VAL A O 1
ATOM 853 N N . VAL A 1 110 ? -26.700 -1.969 -3.427 1.00 46.56 110 VAL A N 1
ATOM 854 C CA . VAL A 1 110 ? -26.812 -2.132 -4.902 1.00 46.56 110 VAL A CA 1
ATOM 855 C C . VAL A 1 110 ? -26.451 -3.584 -5.291 1.00 46.56 110 VAL A C 1
ATOM 857 O O . VAL A 1 110 ? -25.695 -4.245 -4.585 1.00 46.56 110 VAL A O 1
ATOM 860 N N . THR A 1 111 ? -26.940 -4.079 -6.434 1.00 46.56 111 THR A N 1
ATOM 861 C CA . THR A 1 111 ? -26.526 -5.339 -7.103 1.00 46.56 111 THR A CA 1
ATOM 862 C C . THR A 1 111 ? -25.042 -5.396 -7.506 1.00 46.56 111 THR A C 1
ATOM 864 O O . THR A 1 111 ? -24.553 -6.446 -7.916 1.00 46.56 111 THR A O 1
ATOM 867 N N . VAL A 1 112 ? -24.316 -4.286 -7.373 1.00 47.56 112 VAL A N 1
ATOM 868 C CA . VAL A 1 112 ? -22.916 -4.107 -7.752 1.00 47.56 112 VAL A CA 1
ATOM 869 C C . VAL A 1 112 ? -22.140 -3.758 -6.479 1.00 47.56 112 VAL A C 1
ATOM 871 O O . VAL A 1 112 ? -22.511 -2.831 -5.767 1.00 47.56 112 VAL A O 1
ATOM 874 N N . PHE A 1 113 ? -21.059 -4.482 -6.180 1.00 59.19 113 PHE A N 1
ATOM 875 C CA . PHE A 1 113 ? -20.204 -4.301 -4.988 1.00 59.19 113 PHE A CA 1
ATOM 876 C C . PHE A 1 113 ? -19.527 -2.906 -4.865 1.00 59.19 113 PHE A C 1
ATOM 878 O O . PHE A 1 113 ? -18.757 -2.669 -3.931 1.00 59.19 113 PHE A O 1
ATOM 885 N N . PHE A 1 114 ? -19.800 -1.979 -5.788 1.00 65.56 114 PHE A N 1
ATOM 886 C CA . PHE A 1 114 ? -19.106 -0.705 -5.968 1.00 65.56 114 PHE A CA 1
ATOM 887 C C . PHE A 1 114 ? -19.945 0.468 -5.429 1.00 65.56 114 PHE A C 1
ATOM 889 O O . PHE A 1 114 ? -21.129 0.597 -5.731 1.00 65.56 114 PHE A O 1
ATOM 896 N N . ASP A 1 115 ? -19.317 1.321 -4.617 1.00 74.56 115 ASP A N 1
ATOM 897 C CA . ASP A 1 115 ? -19.906 2.548 -4.057 1.00 74.56 115 ASP A CA 1
ATOM 898 C C . ASP A 1 115 ? -19.588 3.762 -4.956 1.00 74.56 115 ASP A C 1
ATOM 900 O O . ASP A 1 115 ? -18.812 3.651 -5.906 1.00 74.56 115 ASP A O 1
ATOM 904 N N . ARG A 1 116 ? -20.113 4.954 -4.644 1.00 80.31 116 ARG A N 1
ATOM 905 C CA . ARG A 1 116 ? -19.812 6.200 -5.383 1.00 80.31 116 ARG A CA 1
ATOM 906 C C . ARG A 1 116 ? -18.307 6.477 -5.470 1.00 80.31 116 ARG A C 1
ATOM 908 O O . ARG A 1 116 ? -17.808 6.855 -6.524 1.00 80.31 116 ARG A O 1
ATOM 915 N N . ILE A 1 117 ? -17.585 6.232 -4.374 1.00 82.12 117 ILE A N 1
ATOM 916 C CA . ILE A 1 117 ? -16.120 6.362 -4.306 1.00 82.12 117 ILE A CA 1
ATOM 917 C C . ILE A 1 117 ? -15.446 5.354 -5.246 1.00 82.12 117 ILE A C 1
ATOM 919 O O . ILE A 1 117 ? -14.521 5.700 -5.972 1.00 82.12 117 ILE A O 1
ATOM 923 N N . SER A 1 118 ? -15.952 4.123 -5.287 1.00 84.44 118 SER A N 1
ATOM 924 C CA . SER A 1 118 ? -15.453 3.064 -6.166 1.00 84.44 118 SER A CA 1
ATOM 925 C C . SER A 1 118 ? -15.635 3.418 -7.647 1.00 84.44 118 SER A C 1
ATOM 927 O O . SER A 1 118 ? -14.787 3.112 -8.478 1.00 84.44 118 SER A O 1
ATOM 929 N N . LEU A 1 119 ? -16.725 4.112 -7.976 1.00 87.25 119 LEU A N 1
ATOM 930 C CA . LEU A 1 119 ? -17.009 4.601 -9.325 1.00 87.25 119 LEU A CA 1
ATOM 931 C C . LEU A 1 119 ? -16.030 5.713 -9.740 1.00 87.25 119 LEU A C 1
ATOM 933 O O . LEU A 1 119 ? -15.528 5.703 -10.863 1.00 87.25 119 LEU A O 1
ATOM 937 N N . ALA A 1 120 ? -15.685 6.615 -8.814 1.00 87.75 120 ALA A N 1
ATOM 938 C CA . ALA A 1 120 ? -14.638 7.616 -9.027 1.00 87.75 120 ALA A CA 1
ATOM 939 C C . ALA A 1 120 ? -13.251 6.973 -9.227 1.00 87.75 120 ALA A C 1
ATOM 941 O O . ALA A 1 120 ? -12.494 7.411 -10.090 1.00 87.75 120 ALA A O 1
ATOM 942 N N . MET A 1 121 ? -12.942 5.899 -8.492 1.00 88.12 121 MET A N 1
ATOM 943 C CA . MET A 1 121 ? -11.705 5.128 -8.671 1.00 88.12 121 MET A CA 1
ATOM 944 C C . MET A 1 121 ? -11.615 4.481 -10.056 1.00 88.12 121 MET A C 1
ATOM 946 O O . MET A 1 121 ? -10.574 4.559 -10.703 1.00 88.12 121 MET A O 1
ATOM 950 N N . ILE A 1 122 ? -12.716 3.907 -10.548 1.00 90.69 122 ILE A N 1
ATOM 951 C CA . ILE A 1 122 ? -12.785 3.349 -11.905 1.00 90.69 122 ILE A CA 1
ATOM 952 C C . ILE A 1 122 ? -12.580 4.449 -12.954 1.00 90.69 122 ILE A C 1
ATOM 954 O O . ILE A 1 122 ? -11.799 4.266 -13.885 1.00 90.69 122 ILE A O 1
ATOM 958 N N . ALA A 1 123 ? -13.228 5.608 -12.796 1.00 91.50 123 ALA A N 1
ATOM 959 C CA . ALA A 1 123 ? -13.035 6.741 -13.700 1.00 91.50 123 ALA A CA 1
ATOM 960 C C . ALA A 1 123 ? -11.570 7.215 -13.715 1.00 91.50 123 ALA A C 1
ATOM 962 O O . ALA A 1 123 ? -10.996 7.428 -14.783 1.00 91.50 123 ALA A O 1
ATOM 963 N N . MET A 1 124 ? -10.933 7.298 -12.543 1.00 91.12 124 MET A N 1
ATOM 964 C CA . MET A 1 124 ? -9.508 7.615 -12.422 1.00 91.12 124 MET A CA 1
ATOM 965 C C . MET A 1 124 ? -8.626 6.560 -13.105 1.00 91.12 124 MET A C 1
ATOM 967 O O . MET A 1 124 ? -7.662 6.914 -13.779 1.00 91.12 124 MET A O 1
ATOM 971 N N . ALA A 1 125 ? -8.966 5.273 -12.993 1.00 92.75 125 ALA A N 1
ATOM 972 C CA . ALA A 1 125 ? -8.244 4.192 -13.663 1.00 92.75 125 ALA A CA 1
ATOM 973 C C . ALA A 1 125 ? -8.327 4.289 -15.197 1.00 92.75 125 ALA A C 1
ATOM 975 O O . ALA A 1 125 ? -7.339 4.011 -15.874 1.00 92.75 125 ALA A O 1
ATOM 976 N N . VAL A 1 126 ? -9.459 4.737 -15.753 1.00 94.19 126 VAL A N 1
ATOM 977 C CA . VAL A 1 126 ? -9.593 5.011 -17.197 1.00 94.19 126 VAL A CA 1
ATOM 978 C C . VAL A 1 126 ? -8.672 6.157 -17.623 1.00 94.19 126 VAL A C 1
ATOM 980 O O . VAL A 1 126 ? -7.923 6.011 -18.588 1.00 94.19 126 VAL A O 1
ATOM 983 N N . VAL A 1 127 ? -8.676 7.274 -16.884 1.00 94.50 127 VAL A N 1
ATOM 984 C CA . VAL A 1 127 ? -7.798 8.428 -17.161 1.00 94.50 127 VAL A CA 1
ATOM 985 C C . VAL A 1 127 ? -6.325 8.022 -17.079 1.00 94.50 127 VAL A C 1
ATOM 987 O O . VAL A 1 127 ? -5.537 8.343 -17.968 1.00 94.50 127 VAL A O 1
ATOM 990 N N . LEU A 1 128 ? -5.961 7.265 -16.044 1.00 93.81 128 LEU A N 1
ATOM 991 C CA . LEU A 1 128 ? -4.613 6.738 -15.857 1.00 93.81 128 LEU A CA 1
ATOM 992 C C . LEU A 1 128 ? -4.216 5.778 -16.986 1.00 93.81 128 LEU A C 1
ATOM 994 O O . LEU A 1 128 ? -3.106 5.874 -17.499 1.00 93.81 128 LEU A O 1
ATOM 9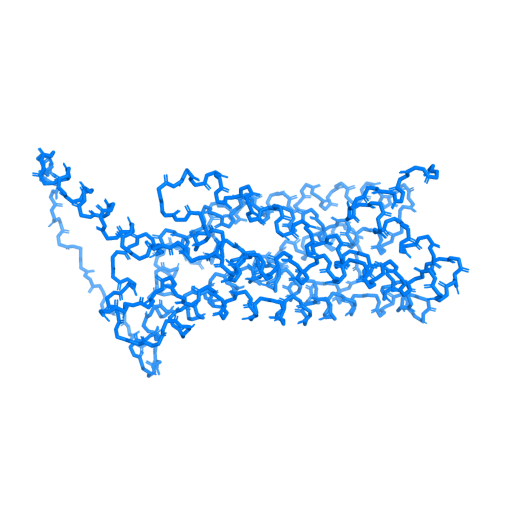98 N N . GLY A 1 129 ? -5.119 4.891 -17.408 1.00 92.81 129 GLY A N 1
ATOM 999 C CA . GLY A 1 129 ? -4.907 3.989 -18.539 1.00 92.81 129 GLY A CA 1
ATOM 1000 C C . GLY A 1 129 ? -4.619 4.747 -19.836 1.00 92.81 129 GLY A C 1
ATOM 1001 O O . GLY A 1 129 ? -3.619 4.467 -20.495 1.00 92.81 129 GLY A O 1
ATOM 1002 N N . ALA A 1 130 ? -5.429 5.759 -20.159 1.00 92.81 130 ALA A N 1
ATOM 1003 C CA . ALA A 1 130 ? -5.225 6.610 -21.332 1.00 92.81 130 ALA A CA 1
ATOM 1004 C C . ALA A 1 130 ? -3.900 7.395 -21.265 1.00 92.81 130 ALA A C 1
ATOM 1006 O O . ALA A 1 130 ? -3.170 7.492 -22.256 1.00 92.81 130 ALA A O 1
ATOM 1007 N N . PHE A 1 131 ? -3.541 7.911 -20.086 1.00 93.00 131 PHE A N 1
ATOM 1008 C CA . PHE A 1 131 ? -2.257 8.578 -19.870 1.00 93.00 131 PHE A CA 1
ATOM 1009 C C . PHE A 1 131 ? -1.071 7.625 -20.087 1.00 93.00 131 PHE A C 1
ATOM 1011 O O . PHE A 1 131 ? -0.124 7.960 -20.801 1.00 93.00 131 PHE A O 1
ATOM 1018 N N . LEU A 1 132 ? -1.132 6.414 -19.528 1.00 91.56 132 LEU A N 1
ATOM 1019 C CA . LEU A 1 132 ? -0.086 5.401 -19.689 1.00 91.56 132 LEU A CA 1
ATOM 1020 C C . LEU A 1 132 ? 0.030 4.911 -21.134 1.00 91.56 132 LEU A C 1
ATOM 1022 O O . LEU A 1 132 ? 1.142 4.694 -21.610 1.00 91.56 132 LEU A O 1
ATOM 1026 N N . GLN A 1 133 ? -1.085 4.808 -21.859 1.00 91.12 133 GLN A N 1
ATOM 1027 C CA . GLN A 1 133 ? -1.075 4.527 -23.293 1.00 91.12 133 GLN A CA 1
ATOM 1028 C C . GLN A 1 133 ? -0.314 5.615 -24.069 1.00 91.12 133 GLN A C 1
ATOM 1030 O O . GLN A 1 133 ? 0.535 5.300 -24.900 1.00 91.12 133 GLN A O 1
ATOM 1035 N N . SER A 1 134 ? -0.543 6.896 -23.763 1.00 89.81 134 SER A N 1
ATOM 1036 C CA . SER A 1 134 ? 0.218 8.003 -24.366 1.00 89.81 134 SER A CA 1
ATOM 1037 C C . SER A 1 134 ? 1.719 7.908 -24.056 1.00 89.81 134 SER A C 1
ATOM 1039 O O . SER A 1 134 ? 2.556 8.084 -24.942 1.00 89.81 134 SER A O 1
ATOM 1041 N N . MET A 1 135 ? 2.081 7.550 -22.819 1.00 88.75 135 MET A N 1
ATOM 1042 C CA . MET A 1 135 ? 3.480 7.332 -22.424 1.00 88.75 135 MET A CA 1
ATOM 1043 C C . MET A 1 135 ? 4.109 6.113 -23.114 1.00 88.75 135 MET A C 1
ATOM 1045 O O . MET A 1 135 ? 5.309 6.116 -23.387 1.00 88.75 135 MET A O 1
ATOM 1049 N N . MET A 1 136 ? 3.314 5.096 -23.452 1.00 86.75 136 MET A N 1
ATOM 1050 C CA . MET A 1 136 ? 3.771 3.952 -24.243 1.00 86.75 136 MET A CA 1
ATOM 1051 C C . MET A 1 136 ? 4.180 4.370 -25.648 1.00 86.75 136 MET A C 1
ATOM 1053 O O . MET A 1 136 ? 5.252 3.983 -26.106 1.00 86.75 136 MET A O 1
ATOM 1057 N N . HIS A 1 137 ? 3.389 5.223 -26.302 1.00 85.44 137 HIS A N 1
ATOM 1058 C CA . HIS A 1 137 ? 3.748 5.771 -27.611 1.00 85.44 137 HIS A CA 1
ATOM 1059 C C . HIS A 1 137 ? 5.042 6.599 -27.576 1.00 85.44 137 HIS A C 1
ATOM 1061 O O . HIS A 1 137 ? 5.730 6.698 -28.587 1.00 85.44 137 HIS A O 1
ATOM 1067 N N . LYS A 1 138 ? 5.414 7.139 -26.408 1.00 87.25 138 LYS A N 1
ATOM 1068 C CA . LYS A 1 138 ? 6.686 7.844 -26.173 1.00 87.25 138 LYS A CA 1
ATOM 1069 C C . LYS A 1 138 ? 7.860 6.916 -25.820 1.00 87.25 138 LYS A C 1
ATOM 1071 O O . LYS A 1 138 ? 8.932 7.407 -25.483 1.00 87.25 138 LYS A O 1
ATOM 1076 N N . GLY A 1 139 ? 7.675 5.596 -25.883 1.00 82.69 139 GLY A N 1
ATOM 1077 C CA . GLY A 1 139 ? 8.737 4.610 -25.664 1.00 82.69 139 GLY A CA 1
ATOM 1078 C C . GLY A 1 139 ? 9.021 4.280 -24.197 1.00 82.69 139 GLY A C 1
ATOM 1079 O O . GLY A 1 139 ? 10.086 3.748 -23.890 1.00 82.69 139 GLY A O 1
ATOM 1080 N N . MET A 1 140 ? 8.105 4.583 -23.269 1.00 85.38 140 MET A N 1
ATOM 1081 C CA . MET A 1 140 ? 8.292 4.209 -21.865 1.00 85.38 140 MET A CA 1
ATOM 1082 C C . MET A 1 140 ? 8.239 2.682 -21.689 1.00 85.38 140 MET A C 1
ATOM 1084 O O . MET A 1 140 ? 7.384 2.003 -22.257 1.00 85.38 140 MET A O 1
ATOM 1088 N N . TYR A 1 141 ? 9.142 2.132 -20.873 1.00 84.44 141 TYR A N 1
ATOM 1089 C CA . TYR A 1 141 ? 9.207 0.689 -20.641 1.00 84.44 141 TYR A CA 1
ATOM 1090 C C . TYR A 1 141 ? 7.972 0.164 -19.876 1.00 84.44 141 TYR A C 1
ATOM 1092 O O . TYR A 1 141 ? 7.541 0.800 -18.905 1.00 84.44 141 TYR A O 1
ATOM 1100 N N . PRO A 1 142 ? 7.443 -1.033 -20.216 1.00 83.06 142 PRO A N 1
ATOM 1101 C CA . PRO A 1 142 ? 6.250 -1.597 -19.573 1.00 83.06 142 PRO A CA 1
ATOM 1102 C C . PRO A 1 142 ? 6.362 -1.786 -18.054 1.00 83.06 142 PRO A C 1
ATOM 1104 O O . PRO A 1 142 ? 5.370 -1.640 -17.342 1.00 83.06 142 PRO A O 1
ATOM 1107 N N . PHE A 1 143 ? 7.554 -2.090 -17.529 1.00 82.75 143 PHE A N 1
ATOM 1108 C CA . PHE A 1 143 ? 7.749 -2.264 -16.084 1.00 82.75 143 PHE A CA 1
ATOM 1109 C C . PHE A 1 143 ? 7.555 -0.940 -15.321 1.00 82.75 143 PHE A C 1
ATOM 1111 O O . PHE A 1 143 ? 6.946 -0.921 -14.255 1.00 82.75 143 PHE A O 1
ATOM 1118 N N . ILE A 1 144 ? 7.986 0.186 -15.905 1.00 84.25 144 ILE A N 1
ATOM 1119 C CA . ILE A 1 144 ? 7.803 1.527 -15.328 1.00 84.25 144 ILE A CA 1
ATOM 1120 C C . ILE A 1 144 ? 6.313 1.873 -15.292 1.00 84.25 144 ILE A C 1
ATOM 1122 O O . ILE A 1 144 ? 5.834 2.418 -14.301 1.00 84.25 144 ILE A O 1
ATOM 1126 N N . MET A 1 145 ? 5.559 1.509 -16.337 1.00 87.81 145 MET A N 1
ATOM 1127 C CA . MET A 1 145 ? 4.104 1.702 -16.366 1.00 87.81 145 MET A CA 1
ATOM 1128 C C . MET A 1 145 ? 3.398 0.935 -15.256 1.00 87.81 145 MET A C 1
ATOM 1130 O O . MET A 1 145 ? 2.504 1.488 -14.627 1.00 87.81 145 MET A O 1
ATOM 1134 N N . GLN A 1 146 ? 3.795 -0.315 -15.006 1.00 88.56 146 GLN A N 1
ATOM 1135 C CA . GLN A 1 146 ? 3.206 -1.140 -13.948 1.00 88.56 146 GLN A CA 1
ATOM 1136 C C . GLN A 1 146 ? 3.461 -0.543 -12.560 1.00 88.56 146 GLN A C 1
ATOM 1138 O O . GLN A 1 146 ? 2.528 -0.428 -11.766 1.00 88.56 146 GLN A O 1
ATOM 1143 N N . ILE A 1 147 ? 4.698 -0.104 -12.293 1.00 87.38 147 ILE A N 1
ATOM 1144 C CA . ILE A 1 147 ? 5.062 0.563 -11.035 1.00 87.38 147 ILE A CA 1
ATOM 1145 C C . ILE A 1 147 ? 4.275 1.867 -10.878 1.00 87.38 147 ILE A C 1
ATOM 1147 O O . ILE A 1 147 ? 3.693 2.105 -9.824 1.00 87.38 147 ILE A O 1
ATOM 1151 N N . LEU A 1 148 ? 4.210 2.696 -11.925 1.00 88.81 148 LEU A N 1
ATOM 1152 C CA . LEU A 1 148 ? 3.499 3.973 -11.886 1.00 88.81 148 LEU A CA 1
ATOM 1153 C C . LEU A 1 148 ? 1.990 3.780 -11.694 1.00 88.81 148 LEU A C 1
ATOM 1155 O O . LEU A 1 148 ? 1.388 4.469 -10.872 1.00 88.81 148 LEU A O 1
ATOM 1159 N N . ALA A 1 149 ? 1.388 2.824 -12.409 1.00 90.44 149 ALA A N 1
ATOM 1160 C CA . ALA A 1 149 ? -0.019 2.475 -12.256 1.00 90.44 149 ALA A CA 1
ATOM 1161 C C . ALA A 1 149 ? -0.336 2.100 -10.804 1.00 90.44 149 ALA A C 1
ATOM 1163 O O . ALA A 1 149 ? -1.290 2.616 -10.220 1.00 90.44 149 ALA A O 1
ATOM 1164 N N . MET A 1 150 ? 0.505 1.252 -10.208 1.00 90.19 150 MET A N 1
ATOM 1165 C CA . MET A 1 150 ? 0.358 0.845 -8.816 1.00 90.19 150 MET A CA 1
ATOM 1166 C C . MET A 1 150 ? 0.576 1.972 -7.828 1.00 90.19 150 MET A C 1
ATOM 1168 O O . MET A 1 150 ? -0.226 2.130 -6.914 1.00 90.19 150 MET A O 1
ATOM 1172 N N . ALA A 1 151 ? 1.618 2.776 -8.018 1.00 88.31 151 ALA A N 1
ATOM 1173 C CA . ALA A 1 151 ? 1.911 3.899 -7.143 1.00 88.31 151 ALA A CA 1
ATOM 1174 C C . ALA A 1 151 ? 0.733 4.881 -7.094 1.00 88.31 151 ALA A C 1
ATOM 1176 O O . ALA A 1 151 ? 0.318 5.285 -6.010 1.00 88.31 151 ALA A O 1
ATOM 1177 N N . VAL A 1 152 ? 0.142 5.212 -8.248 1.00 89.44 152 VAL A N 1
ATOM 1178 C CA . VAL A 1 152 ? -1.025 6.104 -8.320 1.00 89.44 152 VAL A CA 1
ATOM 1179 C C . VAL A 1 152 ? -2.246 5.470 -7.651 1.00 89.44 152 VAL A C 1
ATOM 1181 O O . VAL A 1 152 ? -2.894 6.118 -6.829 1.00 89.44 152 VAL A O 1
ATOM 1184 N N . LEU A 1 153 ? -2.551 4.202 -7.943 1.00 89.69 153 LEU A N 1
ATOM 1185 C CA . LEU A 1 153 ? -3.695 3.512 -7.341 1.00 89.69 153 LEU A CA 1
ATOM 1186 C C . LEU A 1 153 ? -3.549 3.382 -5.815 1.00 89.69 153 LEU A C 1
ATOM 1188 O O . LEU A 1 153 ? -4.483 3.712 -5.084 1.00 89.69 153 LEU A O 1
ATOM 1192 N N . CYS A 1 154 ? -2.386 2.981 -5.304 1.00 88.62 154 CYS A N 1
ATOM 1193 C CA . CYS A 1 154 ? -2.132 2.930 -3.863 1.00 88.62 154 CYS A CA 1
ATOM 1194 C C . CYS A 1 154 ? -2.164 4.328 -3.230 1.00 88.62 154 CYS A C 1
ATOM 1196 O O . CYS A 1 154 ? -2.705 4.492 -2.141 1.00 88.62 154 CYS A O 1
ATOM 1198 N N . TYR A 1 155 ? -1.676 5.363 -3.918 1.00 85.56 155 TYR A N 1
ATOM 1199 C CA . TYR A 1 155 ? -1.736 6.733 -3.409 1.00 85.56 155 TYR A CA 1
ATOM 1200 C C . TYR A 1 155 ? -3.181 7.220 -3.217 1.00 85.56 155 TYR A C 1
ATOM 1202 O O . TYR A 1 155 ? -3.520 7.816 -2.194 1.00 85.56 155 TYR A O 1
ATOM 1210 N N . THR A 1 156 ? -4.081 6.901 -4.150 1.00 85.31 156 THR A N 1
ATOM 1211 C CA . THR A 1 156 ? -5.503 7.268 -4.017 1.00 85.31 156 THR A CA 1
ATOM 1212 C C . THR A 1 156 ? -6.205 6.603 -2.823 1.00 85.31 156 THR A C 1
ATOM 1214 O O . THR A 1 156 ? -7.212 7.128 -2.335 1.00 85.31 156 THR A O 1
ATOM 1217 N N . MET A 1 157 ? -5.662 5.507 -2.274 1.00 84.75 157 MET A N 1
ATOM 1218 C CA . MET A 1 157 ? -6.192 4.884 -1.053 1.00 84.75 157 MET A CA 1
ATOM 1219 C C . MET A 1 157 ? -6.158 5.817 0.156 1.00 84.75 157 MET A C 1
ATOM 1221 O O . MET A 1 157 ? -7.064 5.773 0.988 1.00 84.75 157 MET A O 1
ATOM 1225 N N . ILE A 1 158 ? -5.154 6.697 0.229 1.00 81.19 158 ILE A N 1
ATOM 1226 C CA . ILE A 1 158 ? -4.980 7.633 1.346 1.00 81.19 158 ILE A CA 1
ATOM 1227 C C . ILE A 1 158 ? -6.210 8.523 1.524 1.00 81.19 158 ILE A C 1
ATOM 1229 O O . ILE A 1 158 ? -6.589 8.842 2.649 1.00 81.19 158 ILE A O 1
ATOM 1233 N N . PHE A 1 159 ? -6.861 8.888 0.422 1.00 81.56 159 PHE A N 1
ATOM 1234 C CA . PHE A 1 159 ? -8.046 9.740 0.436 1.00 81.56 159 PHE A CA 1
ATOM 1235 C C . PHE A 1 159 ? -9.345 8.947 0.579 1.00 81.56 159 PHE A C 1
ATOM 1237 O O . PHE A 1 159 ? -10.306 9.429 1.177 1.00 81.56 159 PHE A O 1
ATOM 1244 N N . THR A 1 160 ? -9.394 7.733 0.036 1.00 81.94 160 THR A N 1
ATOM 1245 C CA . THR A 1 160 ? -10.634 6.952 -0.056 1.00 81.94 160 THR A CA 1
ATOM 1246 C C . THR A 1 160 ? -10.892 6.094 1.177 1.00 81.94 160 THR A C 1
ATOM 1248 O O . THR A 1 160 ? -12.037 6.000 1.621 1.00 81.94 160 THR A O 1
ATOM 1251 N N . ILE A 1 161 ? -9.854 5.507 1.779 1.00 82.25 161 ILE A N 1
ATOM 1252 C CA . ILE A 1 161 ? -10.007 4.602 2.923 1.00 82.25 161 ILE A CA 1
ATOM 1253 C C . ILE A 1 161 ? -10.561 5.301 4.170 1.00 82.25 161 ILE A C 1
ATOM 1255 O O . ILE A 1 161 ? -11.486 4.746 4.775 1.00 82.25 161 ILE A O 1
ATOM 1259 N N . PRO A 1 162 ? -10.086 6.499 4.565 1.00 76.44 162 PRO A N 1
ATOM 1260 C CA . PRO A 1 162 ? -10.639 7.192 5.718 1.00 76.44 162 PRO A CA 1
ATOM 1261 C C . PRO A 1 162 ? -12.134 7.433 5.572 1.00 76.44 162 PRO A C 1
ATOM 1263 O O . PRO A 1 162 ? -12.831 7.337 6.570 1.00 76.44 162 PRO A O 1
ATOM 1266 N N . MET A 1 163 ? -12.618 7.680 4.347 1.00 74.75 163 MET A N 1
ATOM 1267 C CA . MET A 1 163 ? -14.029 7.889 3.988 1.00 74.75 163 MET A CA 1
ATOM 1268 C C . MET A 1 163 ? -14.835 6.585 3.857 1.00 74.75 163 MET A C 1
ATOM 1270 O O . MET A 1 163 ? -16.013 6.614 3.514 1.00 74.75 163 MET A O 1
ATOM 1274 N N . GLY A 1 164 ? -14.208 5.431 4.083 1.00 74.56 164 GLY A N 1
ATOM 1275 C CA . GLY A 1 164 ? -14.836 4.129 3.929 1.00 74.56 164 GLY A CA 1
ATOM 1276 C C . GLY A 1 164 ? -15.704 3.723 5.121 1.00 74.56 164 GLY A C 1
ATOM 1277 O O . GLY A 1 164 ? -15.453 4.087 6.269 1.00 74.56 164 GLY A O 1
ATOM 1278 N N . LYS A 1 165 ? -16.671 2.841 4.844 1.00 71.81 165 LYS A N 1
ATOM 1279 C CA . LYS A 1 165 ? -17.624 2.284 5.826 1.00 71.81 165 LYS A CA 1
ATOM 1280 C C . LYS A 1 165 ? -16.968 1.633 7.046 1.00 71.81 165 LYS A C 1
ATOM 1282 O O . LYS A 1 165 ? -17.577 1.593 8.104 1.00 71.81 165 LYS A O 1
ATOM 1287 N N . PHE A 1 166 ? -15.743 1.124 6.906 1.00 74.56 166 PHE A N 1
ATOM 1288 C CA . PHE A 1 166 ? -14.994 0.534 8.017 1.00 74.56 166 PHE A CA 1
ATOM 1289 C C . PHE A 1 166 ? -14.690 1.556 9.117 1.00 74.56 166 PHE A C 1
ATOM 1291 O O . PHE A 1 166 ? -14.884 1.270 10.293 1.00 74.56 166 PHE A O 1
ATOM 1298 N N . VAL A 1 167 ? -14.261 2.762 8.736 1.00 74.75 167 VAL A N 1
ATOM 1299 C CA . VAL A 1 167 ? -13.974 3.837 9.694 1.00 74.75 167 VAL A CA 1
ATOM 1300 C C . VAL A 1 167 ? -15.265 4.311 10.357 1.00 74.75 167 VAL A C 1
ATOM 1302 O O . VAL A 1 167 ? -15.316 4.424 11.574 1.00 74.75 167 VAL A O 1
ATOM 1305 N N . GLU A 1 168 ? -16.343 4.460 9.583 1.00 73.19 168 GLU A N 1
ATOM 1306 C CA . GLU A 1 168 ? -17.672 4.787 10.124 1.00 73.19 168 GLU A CA 1
ATOM 1307 C C . GLU A 1 168 ? -18.224 3.712 11.075 1.00 73.19 168 GLU A C 1
ATOM 1309 O O . GLU A 1 168 ? -19.102 3.979 11.894 1.00 73.19 168 GLU A O 1
ATOM 1314 N N . GLU A 1 169 ? -17.770 2.465 10.949 1.00 73.88 169 GLU A N 1
ATOM 1315 C CA . GLU A 1 169 ? -18.181 1.376 11.831 1.00 73.88 169 GLU A CA 1
ATOM 1316 C C . GLU A 1 169 ? -17.418 1.382 13.159 1.00 73.88 169 GLU A C 1
ATOM 1318 O O . GLU A 1 169 ? -17.998 1.005 14.177 1.00 73.88 169 GLU A O 1
ATOM 1323 N N . LEU A 1 170 ? -16.178 1.886 13.175 1.00 73.06 170 LEU A N 1
ATOM 1324 C CA . LEU A 1 170 ? -15.411 2.123 14.404 1.00 73.06 170 LEU A CA 1
ATOM 1325 C C . LEU A 1 170 ? -16.016 3.236 15.272 1.00 73.06 170 LEU A C 1
ATOM 1327 O O . LEU A 1 170 ? -15.831 3.216 16.488 1.00 73.06 170 LEU A O 1
ATOM 1331 N N . ASP A 1 171 ? -16.782 4.153 14.680 1.00 70.25 171 ASP A N 1
ATOM 1332 C CA . ASP A 1 171 ? -17.504 5.200 15.414 1.00 70.25 171 ASP A CA 1
ATOM 1333 C C . ASP A 1 171 ? -18.783 4.671 16.097 1.00 70.25 171 ASP A C 1
ATOM 1335 O O . ASP A 1 171 ? -19.359 5.328 16.969 1.00 70.25 171 ASP A O 1
ATOM 1339 N N . LYS A 1 172 ? -19.265 3.474 15.727 1.00 71.94 172 LYS A N 1
ATOM 1340 C CA . LYS A 1 172 ? -20.525 2.928 16.255 1.00 71.94 172 LYS A CA 1
ATOM 1341 C C . LYS A 1 172 ? -20.306 2.245 17.614 1.00 71.94 172 LYS A C 1
ATOM 1343 O O . LYS A 1 172 ? -19.499 1.322 17.699 1.00 71.94 172 LYS A O 1
ATOM 1348 N N . PRO A 1 173 ? -21.120 2.543 18.651 1.00 66.75 173 PRO A N 1
ATOM 1349 C CA . PRO A 1 173 ? -20.949 1.963 19.993 1.00 66.75 173 PRO A CA 1
ATOM 1350 C C . PRO A 1 173 ? -20.998 0.425 20.024 1.00 66.75 173 PRO A C 1
ATOM 1352 O O . PRO A 1 173 ? -20.347 -0.224 20.838 1.00 66.75 173 PRO A O 1
ATOM 1355 N N . PHE A 1 174 ? -21.767 -0.177 19.114 1.00 70.69 174 PHE A N 1
ATOM 1356 C CA . PHE A 1 174 ? -22.008 -1.619 19.072 1.00 70.69 174 PHE A CA 1
ATOM 1357 C C . PHE A 1 174 ? -20.735 -2.461 18.871 1.00 70.69 174 PHE A C 1
ATOM 1359 O O . PHE A 1 174 ? -20.657 -3.568 19.403 1.00 70.69 174 PHE A O 1
ATOM 1366 N N . ILE A 1 175 ? -19.730 -1.960 18.138 1.00 70.19 175 ILE A N 1
ATOM 1367 C CA . ILE A 1 175 ? -18.512 -2.738 17.852 1.00 70.19 175 ILE A CA 1
ATOM 1368 C C . ILE A 1 175 ? -17.684 -2.996 19.122 1.00 70.19 175 ILE A C 1
ATOM 1370 O O . ILE A 1 175 ? -17.079 -4.062 19.280 1.00 70.19 175 ILE A O 1
ATOM 1374 N N . TYR A 1 176 ? -17.729 -2.056 20.070 1.00 71.50 176 TYR A N 1
ATOM 1375 C CA . TYR A 1 176 ? -17.055 -2.159 21.361 1.00 71.50 176 TYR A CA 1
ATOM 1376 C C . TYR A 1 176 ? -17.765 -3.157 22.285 1.00 71.50 176 TYR A C 1
ATOM 1378 O O . TYR A 1 176 ? -17.104 -3.965 22.934 1.00 71.50 176 TYR A O 1
ATOM 1386 N N . LEU A 1 177 ? -19.102 -3.179 22.259 1.00 70.69 177 LEU A N 1
ATOM 1387 C CA . LEU A 1 177 ? -19.941 -4.015 23.130 1.00 70.69 177 LEU A CA 1
ATOM 1388 C C . LEU A 1 177 ? -20.047 -5.488 22.700 1.00 70.69 177 LEU A C 1
ATOM 1390 O O . LEU A 1 177 ? -20.506 -6.325 23.474 1.00 70.69 177 LEU A O 1
ATOM 1394 N N . MET A 1 178 ? -19.654 -5.831 21.472 1.00 70.00 178 MET A N 1
ATOM 1395 C CA . MET A 1 178 ? -19.743 -7.208 20.982 1.00 70.00 178 MET A CA 1
ATOM 1396 C C . MET A 1 178 ? -18.865 -8.166 21.820 1.00 70.00 178 MET A C 1
ATOM 1398 O O . MET A 1 178 ? -17.713 -7.838 22.092 1.00 70.00 178 MET A O 1
ATOM 1402 N N . PRO A 1 179 ? -19.325 -9.367 22.212 1.00 66.00 179 PRO A N 1
ATOM 1403 C CA . PRO A 1 179 ? -18.482 -10.319 22.938 1.00 66.00 179 PRO A CA 1
ATOM 1404 C C . PRO A 1 179 ? -17.398 -10.911 22.021 1.00 66.00 179 PRO A C 1
ATOM 1406 O O . PRO A 1 179 ? 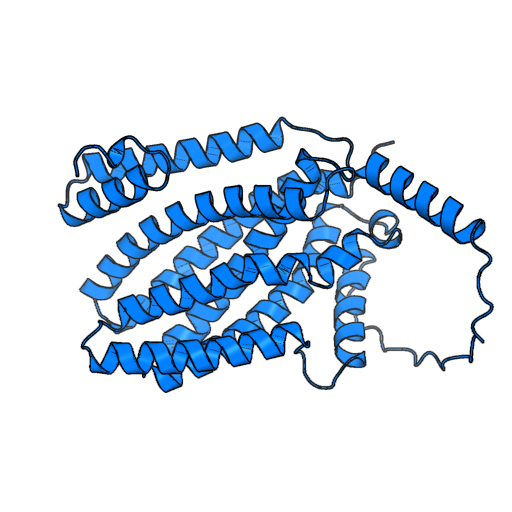-17.705 -11.381 20.925 1.00 66.00 179 PRO A O 1
ATOM 1409 N N . GLY A 1 180 ? -16.130 -10.889 22.456 1.00 70.62 180 GLY A N 1
ATOM 1410 C CA . GLY A 1 180 ? -15.014 -11.428 21.669 1.00 70.62 180 GLY A CA 1
ATOM 1411 C C . GLY A 1 180 ? -13.637 -10.809 21.945 1.00 70.62 180 GLY A C 1
ATOM 1412 O O . GLY A 1 180 ? -13.537 -9.761 22.580 1.00 70.62 180 GLY A O 1
ATOM 1413 N N . LYS A 1 181 ? -12.569 -11.431 21.428 1.00 76.81 181 LYS A N 1
ATOM 1414 C CA . LYS A 1 181 ? -11.194 -10.899 21.474 1.00 76.81 181 LYS A CA 1
ATOM 1415 C C . LYS A 1 181 ? -11.064 -9.715 20.507 1.00 76.81 181 LYS A C 1
ATOM 1417 O O . LYS A 1 181 ? -11.370 -9.853 19.323 1.00 76.81 181 LYS A O 1
ATOM 1422 N N . ALA A 1 182 ? -10.510 -8.591 20.968 1.00 74.56 182 ALA A N 1
ATOM 1423 C CA . ALA A 1 182 ? -10.340 -7.366 20.176 1.00 74.56 182 ALA A CA 1
ATOM 1424 C C . ALA A 1 182 ? -9.681 -7.585 18.803 1.00 74.56 182 ALA A C 1
ATOM 1426 O O . ALA A 1 182 ? -10.172 -7.100 17.786 1.00 74.56 182 ALA A O 1
ATOM 1427 N N . PHE A 1 183 ? -8.608 -8.380 18.753 1.00 72.88 183 PHE A N 1
ATOM 1428 C CA . PHE A 1 183 ? -7.905 -8.684 17.503 1.00 72.88 183 PHE A CA 1
ATOM 1429 C C . PHE A 1 183 ? -8.799 -9.387 16.471 1.00 72.88 183 PHE A C 1
ATOM 1431 O O . PHE A 1 183 ? -8.742 -9.072 15.286 1.00 72.88 183 PHE A O 1
ATOM 1438 N N . LYS A 1 184 ? -9.658 -10.316 16.907 1.00 75.00 184 LYS A N 1
ATOM 1439 C CA . LYS A 1 184 ? -10.546 -11.036 15.990 1.00 75.00 184 LYS A CA 1
ATOM 1440 C C . LYS A 1 184 ? -11.660 -10.135 15.465 1.00 75.00 184 LYS A C 1
ATOM 1442 O O . LYS A 1 184 ? -11.950 -10.184 14.275 1.00 75.00 184 LYS A O 1
ATOM 1447 N N . LYS A 1 185 ? -12.226 -9.263 16.309 1.00 77.19 185 LYS A N 1
ATOM 1448 C CA . LYS A 1 185 ? -13.194 -8.240 15.871 1.00 77.19 185 LYS A CA 1
ATOM 1449 C C . LYS A 1 185 ? -12.603 -7.349 14.778 1.00 77.19 185 LYS A C 1
ATOM 1451 O O . LYS A 1 185 ? -13.231 -7.154 13.745 1.00 77.19 185 LYS A O 1
ATOM 1456 N N . LEU A 1 186 ? -11.377 -6.867 14.996 1.00 76.50 186 LEU A N 1
ATOM 1457 C CA . LEU A 1 186 ? -10.639 -6.044 14.036 1.00 76.50 186 LEU A CA 1
ATOM 1458 C C . LEU A 1 186 ? -10.402 -6.773 12.717 1.00 76.50 186 LEU A C 1
ATOM 1460 O O . LEU A 1 186 ? -10.666 -6.210 11.660 1.00 76.50 186 LEU A O 1
ATOM 1464 N N . PHE A 1 187 ? -9.960 -8.028 12.787 1.00 78.50 187 PHE A N 1
ATOM 1465 C CA . PHE A 1 187 ? -9.720 -8.858 11.612 1.00 78.50 187 PHE A CA 1
ATOM 1466 C C . PHE A 1 187 ? -10.999 -9.098 10.795 1.00 78.50 187 PHE A C 1
ATOM 1468 O O . PHE A 1 187 ? -11.010 -8.903 9.581 1.00 78.50 187 PHE A O 1
ATOM 1475 N N . TYR A 1 188 ? -12.109 -9.469 11.442 1.00 75.25 188 TYR A N 1
ATOM 1476 C CA . TYR A 1 188 ? -13.378 -9.679 10.740 1.00 75.25 188 TYR A CA 1
ATOM 1477 C C . TYR A 1 188 ? -13.944 -8.382 10.160 1.00 75.25 188 TYR A C 1
ATOM 1479 O O . TYR A 1 188 ? -14.441 -8.394 9.035 1.00 75.25 188 TYR A O 1
ATOM 1487 N N . ALA A 1 189 ? -13.821 -7.269 10.885 1.00 76.56 189 ALA A N 1
ATOM 1488 C CA . ALA A 1 189 ? -14.271 -5.966 10.413 1.00 76.56 189 ALA A CA 1
ATOM 1489 C C . ALA A 1 189 ? -13.433 -5.450 9.228 1.00 76.56 189 ALA A C 1
ATOM 1491 O O . ALA A 1 189 ? -13.988 -4.801 8.342 1.00 76.56 189 ALA A O 1
ATOM 1492 N N . SER A 1 190 ? -12.128 -5.751 9.175 1.00 79.94 190 SER A N 1
ATOM 1493 C CA . SER A 1 190 ? -11.241 -5.359 8.068 1.00 79.94 190 SER A CA 1
ATOM 1494 C C . SER A 1 190 ? -11.291 -6.316 6.870 1.00 79.94 190 SER A C 1
ATOM 1496 O O . SER A 1 190 ? -10.916 -5.937 5.764 1.00 79.94 190 SER A O 1
ATOM 1498 N N . THR A 1 191 ? -11.821 -7.530 7.028 1.00 81.12 191 THR A N 1
ATOM 1499 C CA . THR A 1 191 ? -11.904 -8.503 5.926 1.00 81.12 191 THR A CA 1
ATOM 1500 C C . THR A 1 191 ? -12.839 -8.029 4.807 1.00 81.12 191 THR A C 1
ATOM 1502 O O . THR A 1 191 ? -12.473 -8.079 3.635 1.00 81.12 191 THR A O 1
ATOM 1505 N N . ALA A 1 192 ? -14.038 -7.533 5.134 1.00 82.00 192 ALA A N 1
ATOM 1506 C CA . ALA A 1 192 ? -14.986 -7.051 4.126 1.00 82.00 192 ALA A CA 1
ATOM 1507 C C . ALA A 1 192 ? -14.443 -5.889 3.262 1.00 82.00 192 ALA A C 1
ATOM 1509 O O . ALA A 1 192 ? -14.559 -5.967 2.034 1.00 82.00 192 ALA A O 1
ATOM 1510 N N . PRO A 1 193 ? -13.837 -4.825 3.829 1.00 83.25 193 PRO A N 1
ATOM 1511 C CA . PRO A 1 193 ? -13.247 -3.766 3.017 1.00 83.25 193 PRO A CA 1
ATOM 1512 C C . PRO A 1 193 ? -12.018 -4.228 2.223 1.00 83.25 193 PRO A C 1
ATOM 1514 O O . PRO A 1 193 ? -11.832 -3.754 1.108 1.00 83.25 193 PRO A O 1
ATOM 1517 N N . VAL A 1 194 ? -11.222 -5.183 2.719 1.00 87.25 194 VAL A N 1
ATOM 1518 C CA . VAL A 1 194 ? -10.082 -5.739 1.963 1.00 87.25 194 VAL A CA 1
ATOM 1519 C C . VAL A 1 194 ? -10.549 -6.568 0.764 1.00 87.25 194 VAL A C 1
ATOM 1521 O O . VAL A 1 194 ? -10.011 -6.420 -0.330 1.00 87.25 194 VAL A O 1
ATOM 1524 N N . VAL A 1 195 ? -11.597 -7.383 0.922 1.00 87.31 195 VAL A N 1
ATOM 1525 C CA . VAL A 1 195 ? -12.214 -8.114 -0.202 1.00 87.31 195 VAL A CA 1
ATOM 1526 C C . VAL A 1 195 ? -12.788 -7.141 -1.233 1.00 87.31 195 VAL A C 1
ATOM 1528 O O . VAL A 1 195 ? -12.637 -7.349 -2.438 1.00 87.31 195 VAL A O 1
ATOM 1531 N N . LYS A 1 196 ? -13.407 -6.048 -0.773 1.00 86.31 196 LYS A N 1
ATOM 1532 C CA . LYS A 1 196 ? -13.868 -4.975 -1.657 1.00 86.31 196 LYS A CA 1
ATOM 1533 C C . LYS A 1 196 ? -12.694 -4.335 -2.412 1.00 86.31 196 LYS A C 1
ATOM 1535 O O . LYS A 1 196 ? -12.780 -4.206 -3.629 1.00 86.31 196 LYS A O 1
ATOM 1540 N N . ALA A 1 197 ? -11.600 -4.004 -1.725 1.00 89.06 197 ALA A N 1
ATOM 1541 C CA . ALA A 1 197 ? -10.399 -3.445 -2.345 1.00 89.06 197 ALA A CA 1
ATOM 1542 C C . ALA A 1 197 ? -9.791 -4.403 -3.381 1.00 89.06 197 ALA A C 1
ATOM 1544 O O . ALA A 1 197 ? -9.383 -3.963 -4.449 1.00 89.06 197 ALA A O 1
ATOM 1545 N N . PHE A 1 198 ? -9.794 -5.715 -3.128 1.00 91.19 198 PHE A N 1
ATOM 1546 C CA . PHE A 1 198 ? -9.360 -6.711 -4.110 1.00 91.19 198 PHE A CA 1
ATOM 1547 C C . PHE A 1 198 ? -10.212 -6.677 -5.389 1.00 91.19 198 PHE A C 1
ATOM 1549 O O . PHE A 1 198 ? -9.672 -6.642 -6.494 1.00 91.19 198 PHE A O 1
ATOM 1556 N N . ALA A 1 199 ? -11.543 -6.630 -5.253 1.00 90.50 199 ALA A N 1
ATOM 1557 C CA . ALA A 1 199 ? -12.452 -6.529 -6.396 1.00 90.50 199 ALA A CA 1
ATOM 1558 C C . ALA A 1 199 ? -12.284 -5.204 -7.165 1.00 90.50 199 ALA A C 1
ATOM 1560 O O . ALA A 1 199 ? -12.283 -5.198 -8.396 1.00 90.50 199 ALA A O 1
ATOM 1561 N N . GLU A 1 200 ? -12.096 -4.090 -6.455 1.00 89.25 200 GLU A N 1
ATOM 1562 C CA . GLU A 1 200 ? -11.797 -2.787 -7.059 1.00 89.25 200 GLU A CA 1
ATOM 1563 C C . GLU A 1 200 ? -10.459 -2.786 -7.795 1.00 89.25 200 GLU A C 1
ATOM 1565 O O . GLU A 1 200 ? -10.385 -2.300 -8.923 1.00 89.25 200 GLU A O 1
ATOM 1570 N N . GLY A 1 201 ? -9.427 -3.378 -7.190 1.00 90.56 201 GLY A N 1
ATOM 1571 C CA . GLY A 1 201 ? -8.109 -3.549 -7.786 1.00 90.56 201 GLY A CA 1
ATOM 1572 C C . GLY A 1 201 ? -8.175 -4.356 -9.078 1.00 90.56 201 GLY A C 1
ATOM 1573 O O . GLY A 1 201 ? -7.633 -3.918 -10.087 1.00 90.56 201 GLY A O 1
ATOM 1574 N N . LEU A 1 202 ? -8.907 -5.477 -9.097 1.00 93.56 202 LEU A N 1
ATOM 1575 C CA . LEU A 1 202 ? -9.120 -6.263 -10.318 1.00 93.56 202 LEU A CA 1
ATOM 1576 C C . LEU A 1 202 ? -9.743 -5.418 -11.437 1.00 93.56 202 LEU A C 1
ATOM 1578 O O . LEU A 1 202 ? -9.236 -5.417 -12.557 1.00 93.56 202 LEU A O 1
ATOM 1582 N N . VAL A 1 203 ? -10.806 -4.664 -11.153 1.00 93.19 203 VAL A N 1
ATOM 1583 C CA . VAL A 1 203 ? -11.471 -3.837 -12.175 1.00 93.19 203 VAL A CA 1
ATOM 1584 C C . VAL A 1 203 ? -10.583 -2.676 -12.635 1.00 93.19 203 VAL A C 1
ATOM 1586 O O . VAL A 1 203 ? -10.434 -2.449 -13.831 1.00 93.19 203 VAL A O 1
ATOM 1589 N N . CYS A 1 204 ? -9.933 -1.957 -11.721 1.00 93.00 204 CYS A N 1
ATOM 1590 C CA . CYS A 1 204 ? -9.085 -0.822 -12.094 1.00 93.00 204 CYS A CA 1
ATOM 1591 C C . CYS A 1 204 ? -7.848 -1.272 -12.886 1.00 93.00 204 CYS A C 1
ATOM 1593 O O . CYS A 1 204 ? -7.500 -0.668 -13.900 1.00 93.00 204 CYS A O 1
ATOM 1595 N N . LEU A 1 205 ? -7.195 -2.356 -12.459 1.00 93.88 205 LEU A N 1
ATOM 1596 C CA . LEU A 1 205 ? -5.988 -2.865 -13.109 1.00 93.88 205 LEU A CA 1
ATOM 1597 C C . LEU A 1 205 ? -6.286 -3.550 -14.437 1.00 93.88 205 LEU A C 1
ATOM 1599 O O . LEU A 1 205 ? -5.475 -3.428 -15.351 1.00 93.88 205 LEU A O 1
ATOM 1603 N N . THR A 1 206 ? -7.432 -4.226 -14.583 1.00 94.75 206 THR A N 1
ATOM 1604 C CA . THR A 1 206 ? -7.854 -4.746 -15.896 1.00 94.75 206 THR A CA 1
ATOM 1605 C C . THR A 1 206 ? -7.996 -3.608 -16.895 1.00 94.75 206 THR A C 1
ATOM 1607 O O . THR A 1 206 ? -7.371 -3.665 -17.951 1.00 94.75 206 THR A O 1
ATOM 1610 N N . ILE A 1 207 ? -8.708 -2.536 -16.536 1.00 93.62 207 ILE A N 1
ATOM 1611 C CA . ILE A 1 207 ? -8.853 -1.341 -17.379 1.00 93.62 207 ILE A CA 1
ATOM 1612 C C . ILE A 1 207 ? -7.476 -0.789 -17.769 1.00 93.62 207 ILE A C 1
ATOM 1614 O O . ILE A 1 207 ? -7.173 -0.680 -18.957 1.00 93.62 207 ILE A O 1
ATOM 1618 N N . VAL A 1 208 ? -6.607 -0.514 -16.793 1.00 93.44 208 VAL A N 1
ATOM 1619 C CA . VAL A 1 208 ? -5.262 0.025 -17.059 1.00 93.44 208 VAL A CA 1
ATOM 1620 C C . VAL A 1 208 ? -4.437 -0.916 -17.944 1.00 93.44 208 VAL A C 1
ATOM 1622 O O . VAL A 1 208 ? -3.784 -0.460 -18.883 1.00 93.44 208 VAL A O 1
ATOM 1625 N N . SER A 1 209 ? -4.488 -2.227 -17.691 1.00 91.31 209 SER A N 1
ATOM 1626 C CA . SER A 1 209 ? -3.746 -3.226 -18.467 1.00 91.31 209 SER A CA 1
ATOM 1627 C C . SER A 1 209 ? -4.200 -3.313 -19.923 1.00 91.31 209 SER A C 1
ATOM 1629 O O . SER A 1 209 ? -3.358 -3.516 -20.796 1.00 91.31 209 SER A O 1
ATOM 1631 N N . LEU A 1 210 ? -5.493 -3.099 -20.195 1.00 92.69 210 LEU A N 1
ATOM 1632 C CA . LEU A 1 210 ? -6.054 -3.099 -21.546 1.00 92.69 210 LEU A CA 1
ATOM 1633 C C . LEU A 1 210 ? -5.583 -1.879 -22.345 1.00 92.69 210 LEU A C 1
ATOM 1635 O O . LEU A 1 210 ? -5.134 -2.031 -23.480 1.00 92.69 210 LEU A O 1
ATOM 1639 N N . PHE A 1 211 ? -5.614 -0.684 -21.745 1.00 90.50 211 PHE A N 1
ATOM 1640 C CA . PHE A 1 211 ? -5.128 0.540 -22.393 1.00 90.50 211 PHE A CA 1
ATOM 1641 C C . PHE A 1 211 ? -3.614 0.504 -22.641 1.00 90.50 211 PHE A C 1
ATOM 1643 O O . PHE A 1 211 ? -3.147 0.809 -23.739 1.00 90.50 211 PHE A O 1
ATOM 1650 N N . ALA A 1 212 ? -2.841 0.100 -21.631 1.00 86.62 212 ALA A N 1
ATOM 1651 C CA . ALA A 1 212 ? -1.381 0.099 -21.677 1.00 86.62 212 ALA A CA 1
ATOM 1652 C C . ALA A 1 212 ? -0.771 -1.226 -22.185 1.00 86.62 212 ALA A C 1
ATOM 1654 O O . ALA A 1 212 ? 0.443 -1.401 -22.100 1.00 86.62 212 ALA A O 1
ATOM 1655 N N . ARG A 1 213 ? -1.584 -2.155 -22.716 1.00 86.44 213 ARG A N 1
ATOM 1656 C CA . ARG A 1 213 ? -1.161 -3.468 -23.256 1.00 86.44 213 ARG A CA 1
ATOM 1657 C C . ARG A 1 213 ? -0.159 -4.200 -22.348 1.00 86.44 213 ARG A C 1
ATOM 1659 O O . ARG A 1 213 ? 0.859 -4.720 -22.804 1.00 86.44 213 ARG A O 1
ATOM 1666 N N . LEU A 1 214 ? -0.432 -4.192 -21.045 1.00 86.25 214 LEU A N 1
ATOM 1667 C CA . LEU A 1 214 ? 0.453 -4.777 -20.037 1.00 86.25 214 LEU A CA 1
ATOM 1668 C C . LEU A 1 214 ? 0.313 -6.302 -19.999 1.00 86.25 214 LEU A C 1
ATOM 1670 O O . LEU A 1 214 ? -0.680 -6.871 -20.449 1.00 86.25 214 LEU A O 1
ATOM 1674 N N . HIS A 1 215 ? 1.313 -6.971 -19.422 1.00 87.38 215 HIS A N 1
ATOM 1675 C CA . HIS A 1 215 ? 1.302 -8.424 -19.287 1.00 87.38 215 HIS A CA 1
ATOM 1676 C C . HIS A 1 215 ? 0.086 -8.892 -18.456 1.00 87.38 215 HIS A C 1
ATOM 1678 O O . HIS A 1 215 ? -0.116 -8.364 -17.361 1.00 87.38 215 HIS A O 1
ATOM 1684 N N . PRO A 1 216 ? -0.684 -9.912 -18.887 1.00 87.69 216 PRO A N 1
ATOM 1685 C CA . PRO A 1 216 ? -1.922 -10.323 -18.212 1.00 87.69 216 PRO A CA 1
ATOM 1686 C C . PRO A 1 216 ? -1.742 -10.702 -16.736 1.00 87.69 216 PRO A C 1
ATOM 1688 O O . PRO A 1 216 ? -2.620 -10.445 -15.916 1.00 87.69 216 PRO A O 1
ATOM 1691 N N . ALA A 1 217 ? -0.579 -11.257 -16.370 1.00 89.81 217 ALA A N 1
ATOM 1692 C CA . ALA A 1 217 ? -0.270 -11.616 -14.981 1.00 89.81 217 ALA A CA 1
ATOM 1693 C C . ALA A 1 217 ? -0.176 -10.405 -14.030 1.00 89.81 217 ALA A C 1
ATOM 1695 O O . ALA A 1 217 ? -0.261 -10.584 -12.816 1.00 89.81 217 ALA A O 1
ATOM 1696 N N . PHE A 1 218 ? -0.043 -9.180 -14.555 1.00 91.38 218 PHE A N 1
ATOM 1697 C CA . PHE A 1 218 ? -0.055 -7.949 -13.761 1.00 91.38 218 PHE A CA 1
ATOM 1698 C C . PHE A 1 218 ? -1.373 -7.758 -13.007 1.00 91.38 218 PHE A C 1
ATOM 1700 O O . PHE A 1 218 ? -1.358 -7.326 -11.860 1.00 91.38 218 PHE A O 1
ATOM 1707 N N . VAL A 1 219 ? -2.504 -8.127 -13.611 1.00 94.00 219 VAL A N 1
ATOM 1708 C CA . VAL A 1 219 ? -3.828 -7.936 -13.009 1.00 94.00 219 VAL A CA 1
ATOM 1709 C C . VAL A 1 219 ? -3.991 -8.723 -11.699 1.00 94.00 219 VAL A C 1
ATOM 1711 O O . VAL A 1 219 ? -4.253 -8.090 -10.677 1.00 94.00 219 VAL A O 1
ATOM 1714 N N . PRO A 1 220 ? -3.831 -10.063 -11.660 1.00 94.06 220 PRO A N 1
ATOM 1715 C CA . PRO A 1 220 ? -4.024 -10.817 -10.423 1.00 94.06 220 PRO A CA 1
ATOM 1716 C C . PRO A 1 220 ? -2.936 -10.535 -9.378 1.00 94.06 220 PRO A C 1
ATOM 1718 O O . PRO A 1 220 ? -3.263 -10.354 -8.205 1.00 94.06 220 PRO A O 1
ATOM 1721 N N . CYS A 1 221 ? -1.661 -10.448 -9.783 1.00 93.75 221 CYS A N 1
ATOM 1722 C CA . CYS A 1 221 ? -0.560 -10.154 -8.854 1.00 93.75 221 CYS A CA 1
ATOM 1723 C C . CYS A 1 221 ? -0.723 -8.762 -8.247 1.00 93.75 221 CYS A C 1
ATOM 1725 O O . CYS A 1 221 ? -0.581 -8.555 -7.042 1.00 93.75 221 CYS A O 1
ATOM 1727 N N . GLY A 1 222 ? -1.098 -7.815 -9.098 1.00 92.81 222 GLY A N 1
ATOM 1728 C CA . GLY A 1 222 ? -1.328 -6.452 -8.711 1.00 92.81 222 GLY A CA 1
ATOM 1729 C C . GLY A 1 222 ? -2.562 -6.256 -7.836 1.00 92.81 222 GLY A C 1
ATOM 1730 O O . GLY A 1 222 ? -2.501 -5.507 -6.867 1.00 92.81 222 GLY A O 1
ATOM 1731 N N . ALA A 1 223 ? -3.669 -6.941 -8.121 1.00 94.19 223 ALA A N 1
ATOM 1732 C CA . ALA 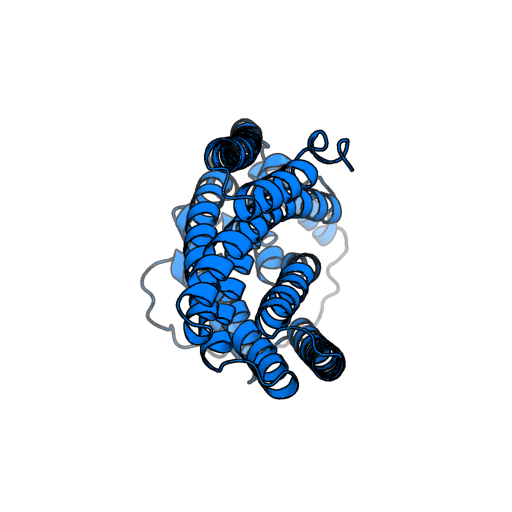A 1 223 ? -4.862 -6.865 -7.282 1.00 94.19 223 ALA A CA 1
ATOM 1733 C C . ALA A 1 223 ? -4.596 -7.416 -5.874 1.00 94.19 223 ALA A C 1
ATOM 1735 O O . ALA A 1 223 ? -5.093 -6.863 -4.893 1.00 94.19 223 ALA A O 1
ATOM 1736 N N . MET A 1 224 ? -3.770 -8.463 -5.764 1.00 94.44 224 MET A N 1
ATOM 1737 C CA . MET A 1 224 ? -3.330 -8.994 -4.473 1.00 94.44 224 MET A CA 1
ATOM 1738 C C . MET A 1 224 ? -2.494 -7.965 -3.701 1.00 94.44 224 MET A C 1
ATOM 1740 O O . MET A 1 224 ? -2.757 -7.718 -2.524 1.00 94.44 224 MET A O 1
ATOM 1744 N N . PHE A 1 225 ? -1.542 -7.314 -4.377 1.00 93.75 225 PHE A N 1
ATOM 1745 C CA . PHE A 1 225 ? -0.764 -6.219 -3.800 1.00 93.75 225 PHE A CA 1
ATOM 1746 C C . PHE A 1 225 ? -1.658 -5.059 -3.356 1.00 93.75 225 PHE A C 1
ATOM 1748 O O . PHE A 1 225 ? -1.582 -4.633 -2.208 1.00 93.75 225 PHE A O 1
ATOM 1755 N N . TYR A 1 226 ? -2.582 -4.619 -4.209 1.00 92.94 226 TYR A N 1
ATOM 1756 C CA . TYR A 1 226 ? -3.537 -3.558 -3.901 1.00 92.94 226 TYR A CA 1
ATOM 1757 C C . TYR A 1 226 ? -4.382 -3.896 -2.661 1.00 92.94 226 TYR A C 1
ATOM 1759 O O . TYR A 1 226 ? -4.490 -3.090 -1.743 1.00 92.94 226 TYR A O 1
ATOM 1767 N N . ALA A 1 227 ? -4.913 -5.117 -2.557 1.00 93.31 227 ALA A N 1
ATOM 1768 C CA . ALA A 1 227 ? -5.659 -5.551 -1.374 1.00 93.31 227 ALA A CA 1
ATOM 1769 C C . ALA A 1 227 ? -4.793 -5.585 -0.101 1.00 93.31 227 ALA A C 1
ATOM 1771 O O . ALA A 1 227 ? -5.246 -5.178 0.971 1.00 93.31 227 ALA A O 1
ATOM 1772 N N . SER A 1 228 ? -3.539 -6.033 -0.214 1.00 93.25 228 SER A N 1
ATOM 1773 C CA . SER A 1 228 ? -2.592 -6.036 0.907 1.00 93.25 228 SER A CA 1
ATOM 1774 C C . SER A 1 228 ? -2.192 -4.621 1.348 1.00 93.25 228 SER A C 1
ATOM 1776 O O . SER A 1 228 ? -2.110 -4.359 2.546 1.00 93.25 228 SER A O 1
ATOM 1778 N N . ALA A 1 229 ? -2.058 -3.685 0.407 1.00 91.69 229 ALA A N 1
ATOM 1779 C CA . ALA A 1 229 ? -1.816 -2.275 0.679 1.00 91.69 229 ALA A CA 1
ATOM 1780 C C . ALA A 1 229 ? -3.015 -1.617 1.382 1.00 91.69 229 ALA A C 1
ATOM 1782 O O . ALA A 1 229 ? -2.827 -0.842 2.321 1.00 91.69 229 ALA A O 1
ATOM 1783 N N . ALA A 1 230 ? -4.254 -1.967 1.003 1.00 91.00 230 ALA A N 1
ATOM 1784 C CA . ALA A 1 230 ? -5.441 -1.529 1.744 1.00 91.00 230 ALA A CA 1
ATOM 1785 C C . ALA A 1 230 ? -5.401 -2.026 3.192 1.00 91.00 230 ALA A C 1
ATOM 1787 O O . ALA A 1 230 ? -5.653 -1.250 4.114 1.00 91.00 230 ALA A O 1
ATOM 1788 N N . LEU A 1 231 ? -5.067 -3.306 3.404 1.00 90.94 231 LEU A N 1
ATOM 1789 C CA . LEU A 1 231 ? -4.925 -3.887 4.740 1.00 90.94 231 LEU A CA 1
ATOM 1790 C C . LEU A 1 231 ? -3.878 -3.126 5.572 1.00 90.94 231 LEU A C 1
ATOM 1792 O O . LEU A 1 231 ? -4.156 -2.795 6.729 1.00 90.94 231 LEU A O 1
ATOM 1796 N N . LEU A 1 232 ? -2.729 -2.795 4.974 1.00 90.12 232 LEU A N 1
ATOM 1797 C CA . LEU A 1 232 ? -1.678 -2.006 5.617 1.00 90.12 232 LEU A CA 1
ATOM 1798 C C . LEU A 1 232 ? -2.178 -0.610 5.983 1.00 90.12 232 LEU A C 1
ATOM 1800 O O . LEU A 1 232 ? -1.995 -0.169 7.118 1.00 90.12 232 LEU A O 1
ATOM 1804 N N . PHE A 1 233 ? -2.866 0.065 5.061 1.00 88.62 233 PHE A N 1
ATOM 1805 C CA . PHE A 1 233 ? -3.415 1.390 5.321 1.00 88.62 233 PHE A CA 1
ATOM 1806 C C . PHE A 1 233 ? -4.425 1.370 6.465 1.00 88.62 233 PHE A C 1
ATOM 1808 O O . PHE A 1 233 ? -4.344 2.216 7.357 1.00 88.62 233 PHE A O 1
ATOM 1815 N N . TYR A 1 234 ? -5.339 0.393 6.491 1.00 87.12 234 TYR A N 1
ATOM 1816 C CA . TYR A 1 234 ? -6.236 0.207 7.630 1.00 87.12 234 TYR A CA 1
ATOM 1817 C C . TYR A 1 2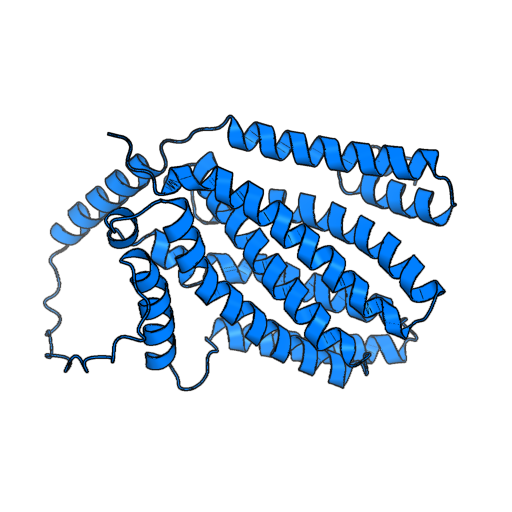34 ? -5.427 0.059 8.922 1.00 87.12 234 TYR A C 1
ATOM 1819 O O . TYR A 1 234 ? -5.660 0.802 9.872 1.00 87.12 234 TYR A O 1
ATOM 1827 N N . ALA A 1 235 ? -4.420 -0.814 8.953 1.00 87.00 235 ALA A N 1
ATOM 1828 C CA . ALA A 1 235 ? -3.602 -1.036 10.142 1.00 87.00 235 ALA A CA 1
ATOM 1829 C C . ALA A 1 235 ? -2.887 0.245 10.631 1.00 87.00 235 ALA A C 1
ATOM 1831 O O . ALA A 1 235 ? -2.922 0.560 11.826 1.00 87.00 235 ALA A O 1
ATOM 1832 N N . CYS A 1 236 ? -2.300 1.031 9.721 1.00 84.88 236 CYS A N 1
ATOM 1833 C CA . CYS A 1 236 ? -1.702 2.335 10.024 1.00 84.88 236 CYS A CA 1
ATOM 1834 C C . CYS A 1 236 ? -2.741 3.364 10.495 1.00 84.88 236 CYS A C 1
ATOM 1836 O O . CYS A 1 236 ? -2.448 4.186 11.367 1.00 84.88 236 CYS A O 1
ATOM 1838 N N . TYR A 1 237 ? -3.957 3.326 9.951 1.00 84.56 237 TYR A N 1
ATOM 1839 C CA . TYR A 1 237 ? -5.055 4.199 10.358 1.00 84.56 237 TYR A CA 1
ATOM 1840 C C . TYR A 1 237 ? -5.529 3.925 11.781 1.00 84.56 237 TYR A C 1
ATOM 1842 O O . TYR A 1 237 ? -5.585 4.842 12.601 1.00 84.56 237 TYR A O 1
ATOM 1850 N N . LEU A 1 238 ? -5.750 2.657 12.128 1.00 81.62 238 LEU A N 1
ATOM 1851 C CA . LEU A 1 238 ? -6.084 2.288 13.502 1.00 81.62 238 LEU A CA 1
ATOM 1852 C C . LEU A 1 238 ? -4.962 2.637 14.476 1.00 81.62 238 LEU A C 1
ATOM 1854 O O . LEU A 1 238 ? -5.199 3.127 15.575 1.00 81.62 238 LEU A O 1
ATOM 1858 N N . THR A 1 239 ? -3.723 2.407 14.068 1.00 79.81 239 THR A N 1
ATOM 1859 C CA . THR A 1 239 ? -2.560 2.732 14.889 1.00 79.81 239 THR A CA 1
ATOM 1860 C C . THR A 1 239 ? -2.476 4.233 15.173 1.00 79.81 239 THR A C 1
ATOM 1862 O O . THR A 1 239 ? -2.231 4.631 16.307 1.00 79.81 239 THR A O 1
ATOM 1865 N N . SER A 1 240 ? -2.758 5.065 14.170 1.00 79.38 240 SER A N 1
ATOM 1866 C CA . SER A 1 240 ? -2.841 6.520 14.309 1.00 79.38 240 SER A CA 1
ATOM 1867 C C . SER A 1 240 ? -3.971 6.961 15.247 1.00 79.38 240 SER A C 1
ATOM 1869 O O . SER A 1 240 ? -3.803 7.875 16.055 1.00 79.38 240 SER A O 1
ATOM 1871 N N . MET A 1 241 ? -5.120 6.282 15.195 1.00 76.12 241 MET A N 1
ATOM 1872 C CA . MET A 1 241 ? -6.204 6.471 16.162 1.00 76.12 241 MET A CA 1
ATOM 1873 C C . MET A 1 241 ? -5.756 6.130 17.586 1.00 76.12 241 MET A C 1
ATOM 1875 O O . MET A 1 241 ? -5.947 6.925 18.504 1.00 76.12 241 MET A O 1
ATOM 1879 N N . ARG A 1 242 ? -5.070 4.996 17.769 1.00 76.94 242 ARG A N 1
ATOM 1880 C CA . ARG A 1 242 ? -4.528 4.581 19.069 1.00 76.94 242 ARG A CA 1
ATOM 1881 C C . ARG A 1 242 ? -3.525 5.583 19.641 1.00 76.94 242 ARG A C 1
ATOM 1883 O O . ARG A 1 242 ? -3.545 5.800 20.850 1.00 76.94 242 ARG A O 1
ATOM 1890 N N . THR A 1 243 ? -2.621 6.141 18.840 1.00 73.75 243 THR A N 1
ATOM 1891 C CA . THR A 1 243 ? -1.555 7.021 19.351 1.00 73.75 243 THR A CA 1
ATOM 1892 C C . THR A 1 243 ? -2.050 8.421 19.681 1.00 73.75 243 THR A C 1
ATOM 1894 O O . THR A 1 243 ? -1.638 8.978 20.693 1.00 73.75 243 THR A O 1
ATOM 1897 N N . LEU A 1 244 ? -2.935 8.984 18.856 1.00 71.75 244 LEU A N 1
ATOM 1898 C CA . LEU A 1 244 ? -3.388 10.370 18.993 1.00 71.75 244 LEU A CA 1
ATOM 1899 C C . LEU A 1 244 ? -4.667 10.529 19.836 1.00 71.75 244 LEU A C 1
ATOM 1901 O O . LEU A 1 244 ? -4.995 11.652 20.212 1.00 71.75 244 LEU A O 1
ATOM 1905 N N . GLY A 1 245 ? -5.373 9.436 20.149 1.00 66.75 245 GLY A N 1
ATOM 1906 C CA . GLY A 1 245 ? -6.651 9.479 20.870 1.00 66.75 245 GLY A CA 1
ATOM 1907 C C . GLY A 1 245 ? -7.810 9.971 19.994 1.00 66.75 245 GLY A C 1
ATOM 1908 O O . GLY A 1 245 ? -7.603 10.441 18.882 1.00 66.75 245 GLY A O 1
ATOM 1909 N N . VAL A 1 246 ? -9.054 9.871 20.476 1.00 62.50 246 VAL A N 1
ATOM 1910 C CA . VAL A 1 246 ? -10.262 10.214 19.682 1.00 62.50 246 VAL A CA 1
ATOM 1911 C C . VAL A 1 246 ? -10.455 11.717 19.499 1.00 62.50 246 VAL A C 1
ATOM 1913 O O . VAL A 1 246 ? -11.137 12.148 18.576 1.00 62.50 246 VAL A O 1
ATOM 1916 N N . SER A 1 247 ? -9.874 12.537 20.378 1.00 55.97 247 SER A N 1
ATOM 1917 C CA . SER A 1 247 ? -10.118 13.984 20.423 1.00 55.97 247 SER A CA 1
ATOM 1918 C C . SER A 1 247 ? -9.415 14.778 19.320 1.00 55.97 247 SER A C 1
ATOM 1920 O O . SER A 1 247 ? -9.447 16.007 19.352 1.00 55.97 247 SER A O 1
ATOM 1922 N N . ASN A 1 248 ? -8.748 14.112 18.378 1.00 57.22 248 ASN A N 1
ATOM 1923 C CA . ASN A 1 248 ? -8.039 14.767 17.294 1.00 57.22 248 ASN A CA 1
ATOM 1924 C C . ASN A 1 248 ? -8.879 14.763 16.010 1.00 57.22 248 ASN A C 1
ATOM 1926 O O . ASN A 1 248 ? -9.634 13.832 15.737 1.00 57.22 248 ASN A O 1
ATOM 1930 N N . ASN A 1 249 ? -8.748 15.810 15.196 1.00 67.94 249 ASN A N 1
ATOM 1931 C CA . ASN A 1 249 ? -9.482 15.915 13.938 1.00 67.94 249 ASN A CA 1
ATOM 1932 C C . ASN A 1 249 ? -9.175 14.699 13.043 1.00 67.94 249 ASN A C 1
ATOM 1934 O O . ASN A 1 249 ? -8.019 14.282 12.940 1.00 67.94 249 ASN A O 1
ATOM 1938 N N . ARG A 1 250 ? -10.180 14.168 12.324 1.00 70.19 250 ARG A N 1
ATOM 1939 C CA . ARG A 1 250 ? -10.024 13.050 11.358 1.00 70.19 250 ARG A CA 1
ATOM 1940 C C . ARG A 1 250 ? -8.827 13.262 10.421 1.00 70.19 250 ARG A C 1
ATOM 1942 O O . ARG A 1 250 ? -8.134 12.311 10.071 1.00 70.19 250 ARG A O 1
ATOM 1949 N N . HIS A 1 251 ? -8.568 14.519 10.063 1.00 73.00 251 HIS A N 1
ATOM 1950 C CA . HIS A 1 251 ? -7.436 14.954 9.248 1.00 73.00 251 HIS A CA 1
ATOM 1951 C C . HIS A 1 251 ? -6.070 14.677 9.878 1.00 73.00 251 HIS A C 1
ATOM 1953 O O . HIS A 1 251 ? -5.162 14.263 9.166 1.00 73.00 251 HIS A O 1
ATOM 1959 N N . THR A 1 252 ? -5.915 14.827 11.191 1.00 76.56 252 THR A N 1
ATOM 1960 C CA . THR A 1 252 ? -4.646 14.539 11.866 1.00 76.56 252 THR A CA 1
ATOM 1961 C C . THR A 1 252 ? -4.365 13.044 11.897 1.00 76.56 252 THR A C 1
ATOM 1963 O O . THR A 1 252 ? -3.228 12.628 11.677 1.00 76.56 252 THR A O 1
ATOM 1966 N N . HIS A 1 253 ? -5.406 12.222 12.081 1.00 76.44 253 HIS A N 1
ATOM 1967 C CA . HIS A 1 253 ? -5.249 10.777 11.958 1.00 76.44 253 HIS A CA 1
ATOM 1968 C C . HIS A 1 253 ? -4.823 10.381 10.545 1.00 76.44 253 HIS A C 1
ATOM 1970 O O . HIS A 1 253 ? -3.889 9.598 10.401 1.00 76.44 253 HIS A O 1
ATOM 1976 N N . MET A 1 254 ? -5.453 10.972 9.520 1.00 79.00 254 MET A N 1
ATOM 1977 C CA . MET A 1 254 ? -5.069 10.780 8.117 1.00 79.00 254 MET A CA 1
ATOM 1978 C C . MET A 1 254 ? -3.622 11.208 7.849 1.00 79.00 254 MET A C 1
ATOM 1980 O O . MET A 1 254 ? -2.898 10.475 7.183 1.00 79.00 254 MET A O 1
ATOM 1984 N N . LEU A 1 255 ? -3.182 12.346 8.396 1.00 81.69 255 LEU A N 1
ATOM 1985 C CA . LEU A 1 255 ? -1.823 12.859 8.220 1.00 81.69 255 LEU A CA 1
ATOM 1986 C C . LEU A 1 255 ? -0.773 11.918 8.824 1.00 81.69 255 LEU A C 1
ATOM 1988 O O . LEU A 1 255 ? 0.207 11.585 8.161 1.00 81.69 255 LEU A O 1
ATOM 1992 N N . LEU A 1 256 ? -0.978 11.457 10.062 1.00 80.69 256 LEU A N 1
ATOM 1993 C CA . LEU A 1 256 ? -0.045 10.527 10.698 1.00 80.69 256 LEU A CA 1
ATOM 1994 C C . LEU A 1 256 ? -0.030 9.176 9.973 1.00 80.69 256 LEU A C 1
ATOM 1996 O O . LEU A 1 256 ? 1.038 8.613 9.744 1.00 80.69 256 LEU A O 1
ATOM 2000 N N . SER A 1 257 ? -1.193 8.671 9.559 1.00 81.00 257 SER A N 1
ATOM 2001 C CA . SER A 1 257 ? -1.267 7.447 8.758 1.00 81.00 257 SER A CA 1
ATOM 2002 C C . SER A 1 257 ? -0.565 7.605 7.423 1.00 81.00 257 SER A C 1
ATOM 2004 O O . SER A 1 257 ? 0.145 6.694 7.026 1.00 81.00 257 SER A O 1
ATOM 2006 N N . PHE A 1 258 ? -0.691 8.758 6.768 1.00 81.94 258 PHE A N 1
ATOM 2007 C CA . PHE A 1 258 ? 0.045 9.071 5.550 1.00 81.94 258 PHE A CA 1
ATOM 2008 C C . PHE A 1 258 ? 1.561 9.079 5.785 1.00 81.94 258 PHE A C 1
ATOM 2010 O O . PHE A 1 258 ? 2.296 8.470 5.011 1.00 81.94 258 PHE A O 1
ATOM 2017 N N . ALA A 1 259 ? 2.043 9.693 6.870 1.00 81.62 259 ALA A N 1
ATOM 2018 C CA . ALA A 1 259 ? 3.466 9.694 7.211 1.00 81.62 259 ALA A CA 1
ATOM 2019 C C . ALA A 1 259 ? 4.006 8.270 7.449 1.00 81.62 259 ALA A C 1
ATOM 2021 O O . ALA A 1 259 ? 5.043 7.898 6.907 1.00 81.62 259 ALA A O 1
ATOM 2022 N N . LEU A 1 260 ? 3.274 7.437 8.193 1.00 80.75 260 LEU A N 1
ATOM 2023 C CA . LEU A 1 260 ? 3.658 6.039 8.420 1.00 80.75 260 LEU A CA 1
ATOM 2024 C C . LEU A 1 260 ? 3.628 5.220 7.131 1.00 80.75 260 LEU A C 1
ATOM 2026 O O . LEU A 1 260 ? 4.582 4.519 6.814 1.00 80.75 260 LEU A O 1
ATOM 2030 N N . LEU A 1 261 ? 2.547 5.344 6.369 1.00 84.25 261 LEU A N 1
ATOM 2031 C CA . LEU A 1 261 ? 2.345 4.622 5.124 1.00 84.25 261 LEU A CA 1
ATOM 2032 C C . LEU A 1 261 ? 3.390 5.007 4.072 1.00 84.25 261 LEU A C 1
ATOM 2034 O O . LEU A 1 261 ? 3.926 4.135 3.406 1.00 84.25 261 LEU A O 1
ATOM 2038 N N . SER A 1 262 ? 3.716 6.294 3.943 1.00 80.69 262 SER A N 1
ATOM 2039 C CA . SER A 1 262 ? 4.774 6.766 3.042 1.00 80.69 262 SER A CA 1
ATOM 2040 C C . SER A 1 262 ? 6.148 6.232 3.442 1.00 80.69 262 SER A C 1
ATOM 2042 O O . SER A 1 262 ? 6.897 5.825 2.560 1.00 80.69 262 SER A O 1
ATOM 2044 N N . ALA A 1 263 ? 6.466 6.142 4.738 1.00 80.75 263 ALA A N 1
ATOM 2045 C CA . ALA A 1 263 ? 7.703 5.505 5.186 1.00 80.75 263 ALA A CA 1
ATOM 2046 C C . ALA A 1 263 ? 7.775 4.027 4.762 1.00 80.75 263 ALA A C 1
ATOM 2048 O O . ALA A 1 263 ? 8.803 3.595 4.237 1.00 80.75 263 ALA A O 1
ATOM 2049 N N . VAL A 1 264 ? 6.679 3.270 4.921 1.00 84.44 264 VAL A N 1
ATOM 2050 C CA . VAL A 1 264 ? 6.615 1.871 4.462 1.00 84.44 264 VAL A CA 1
ATOM 2051 C C . VAL A 1 264 ? 6.686 1.783 2.934 1.00 84.44 264 VAL A C 1
ATOM 2053 O O . VAL A 1 264 ? 7.497 1.027 2.411 1.00 84.44 264 VAL A O 1
ATOM 2056 N N . PHE A 1 265 ? 5.924 2.600 2.203 1.00 83.38 265 PHE A N 1
ATOM 2057 C CA . PHE A 1 265 ? 5.915 2.583 0.738 1.00 83.38 265 PHE A CA 1
ATOM 2058 C C . PHE A 1 265 ? 7.249 2.983 0.118 1.00 83.38 265 PHE A C 1
ATOM 2060 O O . PHE A 1 265 ? 7.613 2.439 -0.917 1.00 83.38 265 PHE A O 1
ATOM 2067 N N . ILE A 1 266 ? 7.992 3.918 0.715 1.00 82.56 266 ILE A N 1
ATOM 2068 C CA . ILE A 1 266 ? 9.328 4.290 0.230 1.00 82.56 266 ILE A CA 1
ATOM 2069 C C . ILE A 1 266 ? 10.278 3.091 0.333 1.00 82.56 266 ILE A C 1
ATOM 2071 O O . ILE A 1 266 ? 11.037 2.816 -0.603 1.00 82.56 266 ILE A O 1
ATOM 2075 N N . PHE A 1 267 ? 10.208 2.348 1.439 1.00 84.06 267 PHE A N 1
ATOM 2076 C CA . PHE A 1 267 ? 10.966 1.112 1.600 1.00 84.06 267 PHE A CA 1
ATOM 2077 C C . PHE A 1 267 ? 10.518 0.038 0.597 1.00 84.06 267 PHE A C 1
ATOM 2079 O O . PHE A 1 267 ? 11.355 -0.543 -0.091 1.00 84.06 267 PHE A O 1
ATOM 2086 N N . GLU A 1 268 ? 9.209 -0.176 0.448 1.00 84.19 268 GLU A N 1
ATOM 2087 C CA . GLU A 1 268 ? 8.651 -1.149 -0.499 1.00 84.19 268 GLU A CA 1
ATOM 2088 C C . GLU A 1 268 ? 8.990 -0.826 -1.950 1.00 84.19 268 GLU A C 1
ATOM 2090 O O . GLU A 1 268 ? 9.352 -1.725 -2.700 1.00 84.19 268 GLU A O 1
ATOM 2095 N N . LEU A 1 269 ? 8.925 0.443 -2.354 1.00 81.56 269 LEU A N 1
ATOM 2096 C CA . LEU A 1 269 ? 9.274 0.867 -3.707 1.00 81.56 269 LEU A CA 1
ATOM 2097 C C . LEU A 1 269 ? 10.757 0.616 -3.992 1.00 81.56 269 LEU A C 1
ATOM 2099 O O . LEU A 1 269 ? 11.112 0.200 -5.093 1.00 81.56 269 LEU A O 1
ATOM 2103 N N . SER A 1 270 ? 11.612 0.833 -2.991 1.00 80.69 270 SER A N 1
ATOM 2104 C CA . SER A 1 270 ? 13.047 0.557 -3.084 1.00 80.69 270 SER A CA 1
ATOM 2105 C C . SER A 1 270 ? 13.305 -0.945 -3.233 1.00 80.69 270 SER A C 1
ATOM 2107 O O . SER A 1 270 ? 13.994 -1.371 -4.161 1.00 80.69 270 SER A O 1
ATOM 2109 N N . LEU A 1 271 ? 12.700 -1.756 -2.360 1.00 83.94 271 LEU A N 1
ATOM 2110 C CA . LEU A 1 271 ? 12.821 -3.213 -2.374 1.00 83.94 271 LEU A CA 1
ATOM 2111 C C . LEU A 1 271 ? 12.249 -3.823 -3.664 1.00 83.94 271 LEU A C 1
ATOM 2113 O O . LEU A 1 271 ? 12.903 -4.654 -4.292 1.00 83.94 271 LEU A O 1
ATOM 2117 N N . GLY A 1 272 ? 11.074 -3.364 -4.091 1.00 85.06 272 GLY A N 1
ATOM 2118 C CA . GLY A 1 272 ? 10.406 -3.788 -5.318 1.00 85.06 272 GLY A CA 1
ATOM 2119 C C . GLY A 1 272 ? 11.201 -3.419 -6.563 1.00 85.06 272 GLY A C 1
ATOM 2120 O O . GLY A 1 272 ? 11.474 -4.261 -7.406 1.00 85.06 272 GLY A O 1
ATOM 2121 N N . ALA A 1 273 ? 11.717 -2.192 -6.660 1.00 82.69 273 ALA A N 1
ATOM 2122 C CA . ALA A 1 273 ? 12.580 -1.820 -7.781 1.00 82.69 273 ALA A CA 1
ATOM 2123 C C . ALA A 1 273 ? 13.837 -2.709 -7.876 1.00 82.69 273 ALA A C 1
ATOM 2125 O O . ALA A 1 273 ? 14.265 -3.055 -8.981 1.00 82.69 273 ALA A O 1
ATOM 2126 N N . TYR A 1 274 ? 14.407 -3.126 -6.739 1.00 84.44 274 TYR A N 1
ATOM 2127 C CA . TYR A 1 274 ? 15.525 -4.069 -6.710 1.00 84.44 274 TYR A CA 1
ATOM 2128 C C . TYR A 1 274 ? 15.129 -5.480 -7.175 1.00 84.44 274 TYR A C 1
ATOM 2130 O O . TYR A 1 274 ? 15.750 -6.024 -8.095 1.00 84.44 274 TYR A O 1
ATOM 2138 N N . ILE A 1 275 ? 14.094 -6.066 -6.566 1.00 86.88 275 ILE A N 1
ATOM 2139 C CA . ILE A 1 275 ? 13.616 -7.424 -6.868 1.00 86.88 275 ILE A CA 1
ATOM 2140 C C . ILE A 1 275 ? 13.054 -7.487 -8.291 1.00 86.88 275 ILE A C 1
ATOM 2142 O O . ILE A 1 275 ? 13.466 -8.334 -9.085 1.00 86.88 275 ILE A O 1
ATOM 2146 N N . GLY A 1 276 ? 12.189 -6.545 -8.652 1.00 85.75 276 GLY A N 1
ATOM 2147 C CA . GLY A 1 276 ? 11.615 -6.383 -9.979 1.00 85.75 276 GLY A CA 1
ATOM 2148 C C . GLY A 1 276 ? 12.679 -6.257 -11.068 1.00 85.75 276 GLY A C 1
ATOM 2149 O O . GLY A 1 276 ? 12.574 -6.930 -12.092 1.00 85.75 276 GLY A O 1
ATOM 2150 N N . ARG A 1 277 ? 13.766 -5.498 -10.849 1.00 83.44 277 ARG A N 1
ATOM 2151 C CA . ARG A 1 277 ? 14.894 -5.448 -11.802 1.00 83.44 277 ARG A CA 1
ATOM 2152 C C . ARG A 1 277 ? 15.550 -6.818 -11.983 1.00 83.44 277 ARG A C 1
ATOM 2154 O O . ARG A 1 277 ? 15.874 -7.184 -13.113 1.00 83.44 277 ARG A O 1
ATOM 2161 N N . ARG A 1 278 ? 15.762 -7.575 -10.901 1.00 86.44 278 ARG A N 1
ATOM 2162 C CA . ARG A 1 278 ? 16.347 -8.926 -10.968 1.00 86.44 278 ARG A CA 1
ATOM 2163 C C . ARG A 1 278 ? 15.426 -9.904 -11.696 1.00 86.44 278 ARG A C 1
ATOM 2165 O O . ARG A 1 278 ? 15.902 -10.631 -12.561 1.00 86.44 278 ARG A O 1
ATOM 2172 N N . LEU A 1 279 ? 14.125 -9.874 -11.410 1.00 87.62 279 LEU A N 1
ATOM 2173 C CA . LEU A 1 279 ? 13.129 -10.701 -12.095 1.00 87.62 279 LEU A CA 1
ATOM 2174 C C . LEU A 1 279 ? 13.037 -10.356 -13.584 1.00 87.62 279 LEU A C 1
ATOM 2176 O O . LEU A 1 279 ? 13.061 -11.258 -14.417 1.00 87.62 279 LEU A O 1
ATOM 2180 N N . TYR A 1 280 ? 13.021 -9.064 -13.921 1.00 85.75 280 TYR A N 1
ATOM 2181 C CA . TYR A 1 280 ? 12.996 -8.591 -15.305 1.00 85.75 280 TYR A CA 1
ATOM 2182 C C . TYR A 1 280 ? 14.245 -9.013 -16.091 1.00 85.75 280 TYR A C 1
ATOM 2184 O O . TYR A 1 280 ? 14.136 -9.365 -17.263 1.00 85.75 280 TYR A O 1
ATOM 2192 N N . ALA A 1 281 ? 15.421 -9.014 -15.449 1.00 85.94 281 ALA A N 1
ATOM 2193 C CA . ALA A 1 281 ? 16.670 -9.470 -16.062 1.00 85.94 281 ALA A CA 1
ATOM 2194 C C . ALA A 1 281 ? 16.674 -10.978 -16.374 1.00 85.94 281 ALA A C 1
ATOM 2196 O O . ALA A 1 281 ? 17.319 -11.386 -17.334 1.00 85.94 281 ALA A O 1
ATOM 2197 N N . VAL A 1 282 ? 15.961 -11.795 -15.587 1.00 88.38 282 VAL A N 1
ATOM 2198 C CA . VAL A 1 282 ? 15.772 -13.228 -15.875 1.00 88.38 282 VAL A CA 1
ATOM 2199 C C . VAL A 1 282 ? 14.762 -13.410 -17.005 1.00 88.38 282 VAL A C 1
ATOM 2201 O O . VAL A 1 282 ? 15.050 -14.079 -17.992 1.00 88.38 282 VAL A O 1
ATOM 2204 N N . SER A 1 283 ? 13.574 -12.815 -16.873 1.00 86.50 283 SER A N 1
ATOM 2205 C CA . SER A 1 283 ? 12.620 -12.706 -17.978 1.00 86.50 283 SER A CA 1
ATOM 2206 C C . SER A 1 283 ? 11.586 -11.597 -17.729 1.00 86.50 283 SER A C 1
ATOM 2208 O O . SER A 1 283 ? 11.054 -11.479 -16.619 1.00 86.50 283 SER A O 1
ATOM 2210 N N . PRO A 1 284 ? 11.203 -10.822 -18.761 1.00 83.50 284 PRO A N 1
ATOM 2211 C CA . PRO A 1 284 ? 10.192 -9.771 -18.623 1.00 83.50 284 PRO A CA 1
ATOM 2212 C C . PRO A 1 284 ? 8.828 -10.263 -18.110 1.00 83.50 284 PRO A C 1
ATOM 2214 O O . PRO A 1 284 ? 8.105 -9.512 -17.458 1.00 83.50 284 PRO A O 1
ATOM 2217 N N . SER A 1 285 ? 8.476 -11.527 -18.367 1.00 85.38 285 SER A N 1
ATOM 2218 C CA . SER A 1 285 ? 7.218 -12.149 -17.930 1.00 85.38 285 SER A CA 1
ATOM 2219 C C . SER A 1 285 ? 7.136 -12.405 -16.424 1.00 85.38 285 SER A C 1
ATOM 2221 O O . SER A 1 285 ? 6.030 -12.511 -15.899 1.00 85.38 285 SER A O 1
ATOM 2223 N N . LEU A 1 286 ? 8.272 -12.503 -15.721 1.00 87.12 286 LEU A N 1
ATOM 2224 C CA . LEU A 1 286 ? 8.309 -12.742 -14.270 1.00 87.12 286 LEU A CA 1
ATOM 2225 C C . LEU A 1 286 ? 8.165 -11.461 -13.447 1.00 87.12 286 LEU A C 1
ATOM 2227 O O . LEU A 1 286 ? 7.887 -11.543 -12.254 1.00 87.12 286 LEU A O 1
ATOM 2231 N N . PHE A 1 287 ? 8.318 -10.286 -14.062 1.00 87.88 287 PHE A N 1
ATOM 2232 C CA . PHE A 1 287 ? 8.248 -9.001 -13.364 1.00 87.88 287 PHE A CA 1
ATOM 2233 C C . PHE A 1 287 ? 6.980 -8.824 -12.496 1.00 87.88 287 PHE A C 1
ATOM 2235 O O . PHE A 1 287 ? 7.123 -8.403 -11.350 1.00 87.88 287 PHE A O 1
ATOM 2242 N N . PRO A 1 288 ? 5.762 -9.215 -12.934 1.00 88.12 288 PRO A N 1
ATOM 2243 C CA . PRO A 1 288 ? 4.562 -9.108 -12.101 1.00 88.12 288 PRO A CA 1
ATOM 2244 C C . PRO A 1 288 ? 4.611 -9.866 -10.766 1.00 88.12 288 PRO A C 1
ATOM 2246 O O . PRO A 1 288 ? 3.852 -9.527 -9.861 1.00 88.12 288 PRO A O 1
ATOM 2249 N N . LEU A 1 289 ? 5.480 -10.874 -10.617 1.00 89.62 289 LEU A N 1
ATOM 2250 C CA . LEU A 1 289 ? 5.625 -11.619 -9.362 1.00 89.62 289 LEU A CA 1
ATOM 2251 C C . LEU A 1 289 ? 6.219 -10.768 -8.234 1.00 89.62 289 LEU A C 1
ATOM 2253 O O . LEU A 1 289 ? 5.989 -11.082 -7.068 1.00 89.62 289 LEU A O 1
ATOM 2257 N N . ASP A 1 290 ? 6.918 -9.677 -8.561 1.00 90.62 290 ASP A N 1
ATOM 2258 C CA . ASP A 1 290 ? 7.416 -8.710 -7.578 1.00 90.62 290 ASP A CA 1
ATOM 2259 C C . ASP A 1 290 ? 6.279 -8.195 -6.679 1.00 90.62 290 ASP A C 1
ATOM 2261 O O . ASP A 1 290 ? 6.378 -8.204 -5.453 1.00 90.62 290 ASP A O 1
ATOM 2265 N N . PHE A 1 291 ? 5.117 -7.897 -7.272 1.00 91.12 291 PHE A N 1
ATOM 2266 C CA . PHE A 1 291 ? 3.934 -7.453 -6.533 1.00 91.12 291 PHE A CA 1
ATOM 2267 C C . PHE A 1 291 ? 3.432 -8.487 -5.519 1.00 91.12 291 PHE A C 1
ATOM 2269 O O . PHE A 1 291 ? 2.935 -8.102 -4.464 1.00 91.12 291 PHE A O 1
ATOM 2276 N N . LEU A 1 292 ? 3.585 -9.791 -5.779 1.00 91.81 292 LEU A N 1
ATOM 2277 C CA . LEU A 1 292 ? 3.215 -10.826 -4.807 1.00 91.81 292 LEU A CA 1
ATOM 2278 C C . LEU A 1 292 ? 4.188 -10.870 -3.628 1.00 91.81 292 LEU A C 1
ATOM 2280 O O . LEU A 1 292 ? 3.754 -11.029 -2.489 1.00 91.81 292 LEU A O 1
ATOM 2284 N N . ILE A 1 293 ? 5.487 -10.696 -3.882 1.00 90.69 293 ILE A N 1
ATOM 2285 C CA . ILE A 1 293 ? 6.505 -10.645 -2.825 1.00 90.69 293 ILE A CA 1
ATOM 2286 C C . ILE A 1 293 ? 6.241 -9.437 -1.919 1.00 90.69 293 ILE A C 1
ATOM 2288 O O . ILE A 1 293 ? 6.186 -9.571 -0.694 1.00 90.69 293 ILE A O 1
ATOM 2292 N N . LEU A 1 294 ? 5.977 -8.276 -2.520 1.00 91.06 294 LEU A N 1
ATOM 2293 C CA . LEU A 1 294 ? 5.603 -7.069 -1.787 1.00 91.06 294 LEU A CA 1
ATOM 2294 C C . LEU A 1 294 ? 4.248 -7.211 -1.076 1.00 91.06 294 LEU A C 1
ATOM 2296 O O . LEU A 1 294 ? 4.059 -6.644 -0.002 1.00 91.06 294 LEU A O 1
ATOM 2300 N N . ALA A 1 295 ? 3.310 -7.995 -1.617 1.00 92.62 295 ALA A N 1
ATOM 2301 C CA . ALA A 1 295 ? 2.037 -8.265 -0.953 1.00 92.62 295 ALA A CA 1
ATOM 2302 C C . ALA A 1 295 ? 2.222 -9.077 0.338 1.00 92.62 295 ALA A C 1
ATOM 2304 O O . ALA A 1 295 ? 1.591 -8.790 1.356 1.00 92.62 295 ALA A O 1
ATOM 2305 N N . VAL A 1 296 ? 3.122 -10.067 0.327 1.00 92.19 296 VAL A N 1
ATOM 2306 C CA . VAL A 1 296 ? 3.473 -10.839 1.530 1.00 92.19 296 VAL A CA 1
ATOM 2307 C C . VAL A 1 296 ? 4.103 -9.933 2.586 1.00 92.19 296 VAL A C 1
ATOM 2309 O O . VAL A 1 296 ? 3.734 -10.016 3.760 1.00 92.19 296 VAL A O 1
ATOM 2312 N N . PHE A 1 297 ? 5.001 -9.033 2.175 1.00 90.19 297 PHE A N 1
ATOM 2313 C CA . PHE A 1 297 ? 5.590 -8.041 3.073 1.00 90.19 297 PHE A CA 1
ATOM 2314 C C . PHE A 1 297 ? 4.518 -7.126 3.688 1.00 90.19 297 PHE A C 1
ATOM 2316 O O . PHE A 1 297 ? 4.453 -6.999 4.913 1.00 90.19 297 PHE A O 1
ATOM 2323 N N . ASN A 1 298 ? 3.606 -6.594 2.868 1.00 92.06 298 ASN A N 1
ATOM 2324 C CA . ASN A 1 298 ? 2.471 -5.786 3.319 1.00 92.06 298 ASN A CA 1
ATOM 2325 C C . ASN A 1 298 ? 1.623 -6.514 4.367 1.00 92.06 298 ASN A C 1
ATOM 2327 O O . ASN A 1 298 ? 1.290 -5.943 5.406 1.00 92.06 298 ASN A O 1
ATOM 2331 N N . ILE A 1 299 ? 1.293 -7.788 4.136 1.00 91.06 299 ILE A N 1
ATOM 2332 C CA . ILE A 1 299 ? 0.518 -8.600 5.085 1.00 91.06 299 ILE A CA 1
ATOM 2333 C C . ILE A 1 299 ? 1.288 -8.776 6.399 1.00 91.06 299 ILE A C 1
ATOM 2335 O O . ILE A 1 299 ? 0.709 -8.582 7.470 1.00 91.06 299 ILE A O 1
ATOM 2339 N N . ALA A 1 300 ? 2.583 -9.097 6.343 1.00 89.62 300 ALA A N 1
ATOM 2340 C CA . ALA A 1 300 ? 3.409 -9.281 7.535 1.00 89.62 300 ALA A CA 1
ATOM 2341 C C . ALA A 1 300 ? 3.467 -8.005 8.392 1.00 89.62 300 ALA A C 1
ATOM 2343 O O . ALA A 1 300 ? 3.210 -8.047 9.598 1.00 89.62 300 ALA A O 1
ATOM 2344 N N . VAL A 1 301 ? 3.721 -6.857 7.760 1.00 87.00 301 VAL A N 1
ATOM 2345 C CA . VAL A 1 301 ? 3.759 -5.552 8.432 1.00 87.00 301 VAL A CA 1
ATOM 2346 C C . VAL A 1 301 ? 2.374 -5.175 8.973 1.00 87.00 301 VAL A C 1
ATOM 2348 O O . VAL A 1 301 ? 2.250 -4.744 10.122 1.00 87.00 301 VAL A O 1
ATOM 2351 N N . SER A 1 302 ? 1.308 -5.427 8.207 1.00 88.69 302 SER A N 1
ATOM 2352 C CA . SER A 1 302 ? -0.077 -5.192 8.637 1.00 88.69 302 SER A CA 1
ATOM 2353 C C . SER A 1 302 ? -0.429 -5.962 9.906 1.00 88.69 302 SER A C 1
ATOM 2355 O O . SER A 1 302 ? -1.051 -5.402 10.807 1.00 88.69 302 SER A O 1
ATOM 2357 N N . VAL A 1 303 ? -0.024 -7.233 10.015 1.00 86.88 303 VAL A N 1
ATOM 2358 C CA . VAL A 1 303 ? -0.281 -8.059 11.207 1.00 86.88 303 VAL A CA 1
ATOM 2359 C C . VAL A 1 303 ? 0.385 -7.458 12.446 1.00 86.88 303 VAL A C 1
ATOM 2361 O O . VAL A 1 303 ? -0.240 -7.422 13.508 1.00 86.88 303 VAL A O 1
ATOM 2364 N N . ILE A 1 304 ? 1.606 -6.929 12.316 1.00 84.69 304 ILE A N 1
ATOM 2365 C CA . ILE A 1 304 ? 2.311 -6.242 13.409 1.00 84.69 304 ILE A CA 1
ATOM 2366 C C . ILE A 1 304 ? 1.528 -4.994 13.840 1.00 84.69 304 ILE A C 1
ATOM 2368 O O . ILE A 1 304 ? 1.255 -4.813 15.030 1.00 84.69 304 ILE A O 1
ATOM 2372 N N . PHE A 1 305 ? 1.102 -4.155 12.893 1.00 83.06 305 PHE A N 1
ATOM 2373 C CA . PHE A 1 305 ? 0.300 -2.966 13.199 1.00 83.06 305 PHE A CA 1
ATOM 2374 C C . PHE A 1 305 ? -1.060 -3.320 13.820 1.00 83.06 305 PHE A C 1
ATOM 2376 O O . PHE A 1 305 ? -1.431 -2.731 14.833 1.00 83.06 305 PHE A O 1
ATOM 2383 N N . PHE A 1 306 ? -1.776 -4.327 13.309 1.00 83.19 306 PHE A N 1
ATOM 2384 C CA . PHE A 1 306 ? -3.043 -4.785 13.892 1.00 83.19 306 PHE A CA 1
ATOM 2385 C C . PHE A 1 306 ? -2.874 -5.365 15.295 1.00 83.19 306 PHE A C 1
ATOM 2387 O O . PHE A 1 306 ? -3.701 -5.109 16.174 1.00 83.19 306 PHE A O 1
ATOM 2394 N N . HIS A 1 307 ? -1.803 -6.126 15.534 1.00 81.38 307 HIS A N 1
ATOM 2395 C CA . HIS A 1 307 ? -1.500 -6.642 16.864 1.00 81.38 307 HIS A CA 1
ATOM 2396 C C . HIS A 1 307 ? -1.310 -5.501 17.866 1.00 81.38 307 HIS A C 1
ATOM 2398 O O . HIS A 1 307 ? -1.831 -5.558 18.980 1.00 81.38 307 HIS A O 1
ATOM 2404 N N . ASN A 1 308 ? -0.623 -4.436 17.454 1.00 77.00 308 ASN A N 1
ATOM 2405 C CA . ASN A 1 308 ? -0.460 -3.240 18.269 1.00 77.00 308 ASN A CA 1
ATOM 2406 C C . ASN A 1 308 ? -1.778 -2.463 18.406 1.00 77.00 308 ASN A C 1
ATOM 2408 O O . ASN A 1 308 ? -2.119 -2.023 19.498 1.00 77.00 308 ASN A O 1
ATOM 2412 N N . ALA A 1 309 ? -2.600 -2.367 17.367 1.00 75.88 309 ALA A N 1
ATOM 2413 C CA . ALA A 1 309 ? -3.883 -1.668 17.422 1.00 75.88 309 ALA A CA 1
ATOM 2414 C C . ALA A 1 309 ? -4.966 -2.373 18.271 1.00 75.88 309 ALA A C 1
ATOM 2416 O O . ALA A 1 309 ? -5.992 -1.763 18.566 1.00 75.88 309 ALA A O 1
ATOM 2417 N N . ARG A 1 310 ? -4.755 -3.622 18.726 1.00 74.25 310 ARG A N 1
ATOM 2418 C CA . ARG A 1 310 ? -5.760 -4.401 19.487 1.00 74.25 310 ARG A CA 1
ATOM 2419 C C . ARG A 1 310 ? -6.329 -3.679 20.712 1.00 74.25 310 ARG A C 1
ATOM 2421 O O . ARG A 1 310 ? -7.495 -3.861 21.037 1.00 74.25 310 ARG A O 1
ATOM 2428 N N . SER A 1 311 ? -5.529 -2.833 21.361 1.00 69.75 311 SER A N 1
ATOM 2429 C CA . SER A 1 311 ? -5.935 -2.119 22.576 1.00 69.75 311 SER A CA 1
ATOM 2430 C C . SER A 1 311 ? -7.049 -1.093 22.350 1.00 69.75 311 SER A C 1
ATOM 2432 O O . SER A 1 311 ? -7.570 -0.562 23.319 1.00 69.75 311 SER A O 1
ATOM 2434 N N . ILE A 1 312 ? -7.400 -0.789 21.096 1.00 69.50 312 ILE A N 1
ATOM 2435 C CA . ILE A 1 312 ? -8.515 0.103 20.750 1.00 69.50 312 ILE A CA 1
ATOM 2436 C C . ILE A 1 312 ? -9.864 -0.498 21.169 1.00 69.50 312 ILE A C 1
ATOM 2438 O O . ILE A 1 312 ? -10.752 0.238 21.588 1.00 69.50 312 ILE A O 1
ATOM 2442 N N . LEU A 1 313 ? -10.016 -1.825 21.070 1.00 66.31 313 LEU A N 1
ATOM 2443 C CA . LEU A 1 313 ? -11.272 -2.527 21.370 1.00 66.31 313 LEU A CA 1
ATOM 2444 C C . LEU A 1 313 ? -11.231 -3.328 22.682 1.00 66.31 313 LEU A C 1
ATOM 2446 O O . LEU A 1 313 ? -12.214 -3.996 23.008 1.00 66.31 313 LEU A O 1
ATOM 2450 N N . ASP A 1 314 ? -10.109 -3.312 23.406 1.00 66.38 314 ASP A N 1
ATOM 2451 C CA . ASP A 1 314 ? -10.003 -3.976 24.706 1.00 66.38 314 ASP A CA 1
ATOM 2452 C C . ASP A 1 314 ? -10.596 -3.068 25.792 1.00 66.38 314 ASP A C 1
ATOM 2454 O O . ASP A 1 314 ? -9.997 -2.064 26.177 1.00 66.38 314 ASP A O 1
ATOM 2458 N N . TYR A 1 315 ? -11.756 -3.460 26.321 1.00 49.28 315 TYR A N 1
ATOM 2459 C CA . TYR A 1 315 ? -12.247 -2.965 27.602 1.00 49.28 315 TYR A CA 1
ATOM 2460 C C . TYR A 1 315 ? -11.407 -3.606 28.707 1.00 49.28 315 TYR A C 1
ATOM 2462 O O . TYR A 1 315 ? -11.567 -4.789 29.011 1.00 49.28 315 TYR A O 1
ATOM 2470 N N . ARG A 1 316 ? -10.467 -2.851 29.274 1.00 42.00 316 ARG A N 1
ATOM 2471 C CA . ARG A 1 316 ? -9.876 -3.204 30.566 1.00 42.00 316 ARG A CA 1
ATOM 2472 C C . ARG A 1 316 ? -10.585 -2.370 31.622 1.00 42.00 316 ARG A C 1
ATOM 2474 O O . ARG A 1 316 ? -10.296 -1.183 31.737 1.00 42.00 316 ARG A O 1
ATOM 2481 N N . ALA A 1 317 ? -11.539 -2.999 32.305 1.00 35.44 317 ALA A N 1
ATOM 2482 C CA . ALA A 1 317 ? -11.851 -2.633 33.681 1.00 35.44 317 ALA A CA 1
ATOM 2483 C C . ALA A 1 317 ? -10.599 -2.821 34.552 1.00 35.44 317 ALA A C 1
ATOM 2485 O O . ALA A 1 317 ? -9.801 -3.740 34.231 1.00 35.44 317 ALA A O 1
#